Protein AF-A0A1B6IJ34-F1 (afdb_monomer)

Nearest PDB structures (foldseek):
  7y0e-assembly1_A  TM=7.302E-01  e=5.515E-02  Homo sapiens
  8hd8-assembly1_A  TM=6.466E-01  e=8.086E-02  Homo sapiens
  8vgt-assembly1_B  TM=7.466E-01  e=2.106E-01  Homo sapiens
  8yqq-assembly1_B  TM=6.486E-01  e=6.228E-01  Homo sapiens
  7y0f-assembly1_A  TM=5.173E-01  e=2.106E-01  Homo sapiens

Solvent-accessible surface area (backbone atoms only — not comparable to full-atom values): 11259 Å² total; per-residue (Å²): 136,79,56,68,52,75,46,56,55,51,43,73,48,69,34,57,92,98,56,81,88,87,73,89,52,46,79,45,76,46,62,44,96,98,21,52,61,42,78,43,69,65,72,93,69,93,68,82,63,74,89,70,79,64,74,76,59,50,57,50,52,34,53,94,84,62,77,58,93,48,81,85,57,76,72,58,52,49,22,36,36,27,35,47,38,86,87,78,74,42,78,38,76,40,59,47,94,76,66,44,47,33,42,32,15,11,49,20,44,47,72,74,43,44,34,88,58,28,40,67,50,70,40,67,50,87,83,45,44,93,68,70,55,72,86,62,88,76,60,79,71,62,54,51,43,91,39,81,48,69,38,70,84,74,32,48,72,51,68,89,84,56,60,90,94,58,78,61,78,75,59,44,82,37,51,29,31,29,36,34,37,30,133

Organism: NCBI:txid320908

pLDDT: mean 83.31, std 14.62, range [39.28, 96.5]

Radius of gyration: 19.87 Å; Cα contacts (8 Å, |Δi|>4): 326; chains: 1; bounding box: 32×58×44 Å

Foldseek 3Di:
DADEAEAEFQAEAEDEPPDDDDDPHHYHYDYDVVRHHHYYHDDDDDDCPPPPPPLVLQKDFDDQPDPDPDPVRLPALKHFIWGQDPVVRDTHFDFDPPCDLLLLLLSQLLSVHASPPKDKDWDARPPFDQCNCVPPPADDADFDHPNPDNHSVVGHGDPPPDDPPDGDDDGNGGTTMMMGHDD

Mean predicted aligned error: 13.66 Å

Secondary structure (DSSP, 8-state):
---EEEEPTTPEEEE-TT-----SSEEEE--BTTB--EEEE---------S------SEEEE-TT-----GGGTT-SEEEEEEEETTTTEEEE-B-TT--HHHHHHHHHHTTSEEEEEEEEEE--TT--TTTTTT----PPPEE--S--SSGGGSEE--TTPPTTPPP---TTS-EEEEEEE-

Sequence (183 aa):
PGVTLTIAPGVVMEFAPRVGLLVLGRLVSRGRRGQEVIMRPITQSNKQVPNMALTKNSVRLCTMRNCSDDPQFLDKQEGFLEYLNSTTLQWVPLCDSRFSEHNARVVCRQMGRESLNSWVSHGPRVEFHPNSLTRIWSWPEPVQCTGEEARLEDCEIRLNGQLYGKRHRCSWNSQFVFVRCGQ

Structure (mmCIF, N/CA/C/O backbone):
data_AF-A0A1B6IJ34-F1
#
_entry.id   AF-A0A1B6IJ34-F1
#
loop_
_atom_site.group_PDB
_atom_site.id
_atom_site.type_symbol
_atom_site.label_atom_id
_atom_site.label_alt_id
_atom_site.label_comp_id
_atom_site.label_asym_id
_atom_site.label_entity_id
_atom_site.label_seq_id
_atom_site.pdbx_PDB_ins_code
_atom_site.Cartn_x
_atom_site.Cartn_y
_atom_site.Cartn_z
_atom_site.occupancy
_atom_site.B_iso_or_equiv
_atom_site.auth_seq_id
_atom_site.auth_comp_id
_atom_site.auth_asym_id
_atom_site.auth_atom_id
_atom_site.pdbx_PDB_model_num
ATOM 1 N N . PRO A 1 1 ? 13.530 -33.056 -0.041 1.00 50.62 1 PRO A N 1
ATOM 2 C CA . PRO A 1 1 ? 12.207 -33.720 0.070 1.00 50.62 1 PRO A CA 1
ATOM 3 C C . PRO A 1 1 ? 12.289 -34.954 0.989 1.00 50.62 1 PRO A C 1
ATOM 5 O O . PRO A 1 1 ? 12.907 -35.942 0.621 1.00 50.62 1 PRO A O 1
ATOM 8 N N . GLY A 1 2 ? 11.758 -34.864 2.214 1.0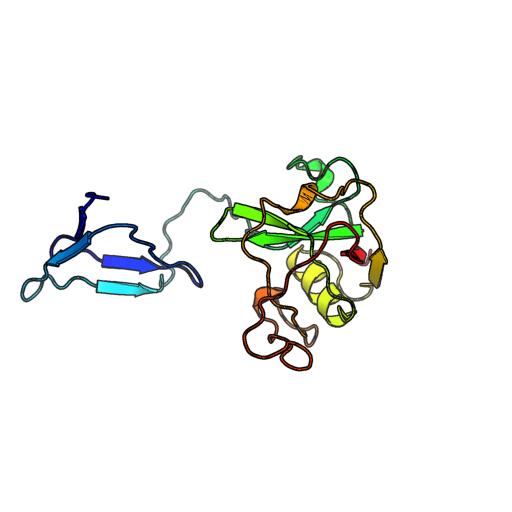0 78.06 2 GLY A N 1
ATOM 9 C CA . GLY A 1 2 ? 11.856 -35.952 3.208 1.00 78.06 2 GLY A CA 1
ATOM 10 C C . GLY A 1 2 ? 11.555 -35.553 4.657 1.00 78.06 2 GLY A C 1
ATOM 11 O O . GLY A 1 2 ? 11.451 -36.411 5.526 1.00 78.06 2 GLY A O 1
ATOM 12 N N . VAL A 1 3 ? 11.384 -34.258 4.935 1.00 84.88 3 VAL A N 1
ATOM 13 C CA . VAL A 1 3 ? 11.034 -33.776 6.275 1.00 84.88 3 VAL A CA 1
ATOM 14 C C . VAL A 1 3 ? 9.552 -34.012 6.569 1.00 84.88 3 VAL A C 1
ATOM 16 O O . VAL A 1 3 ? 8.684 -33.750 5.729 1.00 84.88 3 VAL A O 1
ATOM 19 N N . THR A 1 4 ? 9.276 -34.535 7.764 1.00 92.19 4 THR A N 1
ATOM 20 C CA . THR A 1 4 ? 7.918 -34.778 8.259 1.00 92.19 4 THR A CA 1
ATOM 21 C C . THR A 1 4 ? 7.659 -33.913 9.484 1.00 92.19 4 THR A C 1
ATOM 23 O O . THR A 1 4 ? 8.329 -34.073 10.502 1.00 92.19 4 THR A O 1
ATOM 26 N N . LEU A 1 5 ? 6.673 -33.022 9.406 1.00 90.69 5 LEU A N 1
ATOM 27 C CA . LEU A 1 5 ? 6.164 -32.288 10.560 1.00 90.69 5 LEU A CA 1
ATOM 28 C C . LEU A 1 5 ? 5.106 -33.144 11.256 1.00 90.69 5 LEU A C 1
ATOM 30 O O . LEU A 1 5 ? 4.064 -33.431 10.668 1.00 90.69 5 LEU A O 1
ATOM 34 N N . THR A 1 6 ? 5.364 -33.546 12.500 1.00 92.94 6 THR A N 1
ATOM 35 C CA . THR A 1 6 ? 4.415 -34.347 13.286 1.00 92.94 6 THR A CA 1
ATOM 36 C C . THR A 1 6 ? 3.774 -33.500 14.380 1.00 92.94 6 THR A C 1
ATOM 38 O O . THR A 1 6 ? 4.475 -32.959 15.229 1.00 92.94 6 THR A O 1
ATOM 41 N N . ILE A 1 7 ? 2.445 -33.416 14.375 1.00 93.88 7 ILE A N 1
ATOM 42 C CA . ILE A 1 7 ? 1.636 -32.758 15.402 1.00 93.88 7 ILE A CA 1
ATOM 43 C C . ILE A 1 7 ? 1.089 -33.838 16.339 1.00 93.88 7 ILE A C 1
ATOM 45 O O . ILE A 1 7 ? 0.363 -34.745 15.913 1.00 93.88 7 ILE A O 1
ATOM 49 N N . ALA A 1 8 ? 1.477 -33.752 17.609 1.00 93.94 8 ALA A N 1
ATOM 50 C CA . ALA A 1 8 ? 1.090 -34.705 18.642 1.00 93.94 8 ALA A CA 1
ATOM 51 C C . ALA A 1 8 ? -0.390 -34.546 19.063 1.00 93.94 8 ALA A C 1
ATOM 53 O O . ALA A 1 8 ? -0.965 -33.470 18.876 1.00 93.94 8 ALA A O 1
ATOM 54 N N . PRO A 1 9 ? -1.007 -35.589 19.655 1.00 96.44 9 PRO A N 1
ATOM 55 C CA . PRO A 1 9 ? -2.347 -35.486 20.233 1.00 96.44 9 PRO A CA 1
ATOM 56 C C . PRO A 1 9 ? -2.431 -34.377 21.287 1.00 96.44 9 PRO A C 1
ATOM 58 O O . PRO A 1 9 ? -1.495 -34.189 22.062 1.00 96.44 9 PRO A O 1
ATOM 61 N N . GLY A 1 10 ? -3.554 -33.659 21.325 1.00 91.88 10 GLY A N 1
ATOM 62 C CA . GLY A 1 10 ? -3.813 -32.585 22.292 1.00 91.88 10 GLY A CA 1
ATOM 63 C C . GLY A 1 10 ? -3.096 -31.262 22.004 1.00 91.88 10 GLY A C 1
ATOM 64 O O . GLY A 1 10 ? -3.211 -30.325 22.792 1.00 91.88 10 GLY A O 1
ATOM 65 N N . VAL A 1 11 ? -2.357 -31.153 20.895 1.00 94.12 11 VAL A N 1
ATOM 66 C CA . VAL A 1 11 ? -1.724 -29.890 20.495 1.00 94.12 11 VAL A CA 1
ATOM 67 C C . VAL A 1 11 ? -2.784 -28.899 20.013 1.00 94.12 11 VAL A C 1
ATOM 69 O O . VAL A 1 11 ? -3.578 -29.202 19.121 1.00 94.12 11 VAL A O 1
ATOM 72 N N . VAL A 1 12 ? -2.735 -27.686 20.565 1.00 91.81 12 VAL A N 1
ATOM 73 C CA . VAL A 1 12 ? -3.505 -26.532 20.098 1.00 91.81 12 VAL A CA 1
ATOM 74 C C . VAL A 1 12 ? -2.573 -25.601 19.329 1.00 91.81 12 VAL A C 1
ATOM 76 O O . VAL A 1 12 ? -1.596 -25.102 19.884 1.00 91.81 12 VAL A O 1
ATOM 79 N N . MET A 1 13 ? -2.865 -25.372 18.052 1.00 91.12 13 MET A N 1
ATOM 80 C CA . MET A 1 13 ? -2.160 -24.405 17.214 1.00 91.12 13 MET A CA 1
ATOM 81 C C . MET A 1 13 ? -3.014 -23.153 17.053 1.00 91.12 13 MET A C 1
ATOM 83 O O . MET A 1 13 ? -4.152 -23.221 16.582 1.00 91.12 13 MET A O 1
ATOM 87 N N . GLU A 1 14 ? -2.454 -22.011 17.433 1.00 90.44 14 GLU A N 1
ATOM 88 C CA . GLU A 1 14 ? -3.127 -20.722 17.340 1.00 90.44 14 GLU A CA 1
ATOM 89 C C . GLU A 1 14 ? -2.532 -19.888 16.210 1.00 90.44 14 GLU A C 1
ATOM 91 O O . GLU A 1 14 ? -1.321 -19.675 16.150 1.00 90.44 14 GLU A O 1
ATOM 96 N N . PHE A 1 15 ? -3.393 -19.420 15.310 1.00 88.81 15 PHE A N 1
ATOM 97 C CA . PHE A 1 15 ? -2.994 -18.626 14.154 1.00 88.81 15 PHE A CA 1
ATOM 98 C C . PHE A 1 15 ? -3.424 -17.172 14.337 1.00 88.81 15 PHE A C 1
ATOM 100 O O . PHE A 1 15 ? -4.575 -16.875 14.664 1.00 88.81 15 PHE A O 1
ATOM 107 N N . ALA A 1 16 ? -2.490 -16.251 14.114 1.00 82.12 16 ALA A N 1
ATOM 108 C CA . ALA A 1 16 ? -2.815 -14.838 13.977 1.00 82.12 16 ALA A CA 1
ATOM 109 C C . ALA A 1 16 ? -3.517 -14.579 12.626 1.00 82.12 16 ALA A C 1
ATOM 111 O O . ALA A 1 16 ? -3.353 -15.370 11.688 1.00 82.12 16 ALA A O 1
ATOM 112 N N . PRO A 1 17 ? -4.266 -13.469 12.479 1.00 81.62 17 PRO A N 1
ATOM 113 C CA . PRO A 1 17 ? -4.882 -13.110 11.205 1.00 81.62 17 PRO A CA 1
ATOM 114 C C . PRO A 1 17 ? -3.859 -13.098 10.063 1.00 81.62 17 PRO A C 1
ATOM 116 O O . PRO A 1 17 ? -2.787 -12.507 10.191 1.00 81.62 17 PRO A O 1
ATOM 119 N N . ARG A 1 18 ? -4.205 -13.736 8.937 1.00 65.94 18 ARG A N 1
ATOM 120 C CA . ARG A 1 18 ? -3.370 -13.845 7.720 1.00 65.94 18 ARG A CA 1
ATOM 121 C C . ARG A 1 18 ? -2.043 -14.607 7.896 1.00 65.94 18 ARG A C 1
ATOM 123 O O . ARG A 1 18 ? -1.186 -14.529 7.021 1.00 65.94 18 ARG A O 1
ATOM 130 N N . VAL A 1 19 ? -1.876 -15.373 8.977 1.00 83.50 19 VAL A N 1
ATOM 131 C CA . VAL A 1 19 ? -0.751 -16.306 9.152 1.00 83.50 19 VAL A CA 1
ATOM 132 C C . VAL A 1 19 ? -1.219 -17.729 8.854 1.00 83.50 19 VAL A C 1
ATOM 134 O O . VAL A 1 19 ? -2.210 -18.190 9.412 1.00 83.50 19 VAL A O 1
ATOM 137 N N . GLY A 1 20 ? -0.492 -18.432 7.985 1.00 84.81 20 GLY A N 1
ATOM 138 C CA . GLY A 1 20 ? -0.727 -19.839 7.659 1.00 84.81 20 GLY A CA 1
ATOM 139 C C . GLY A 1 20 ? 0.526 -20.689 7.865 1.00 84.81 20 GLY A C 1
ATOM 140 O O . GLY A 1 20 ? 1.633 -20.168 7.989 1.00 84.81 20 GLY A O 1
ATOM 141 N N . LEU A 1 21 ? 0.355 -22.011 7.888 1.00 89.50 21 LEU A N 1
ATOM 142 C CA . LEU A 1 21 ? 1.453 -22.972 7.982 1.00 89.50 21 LEU A CA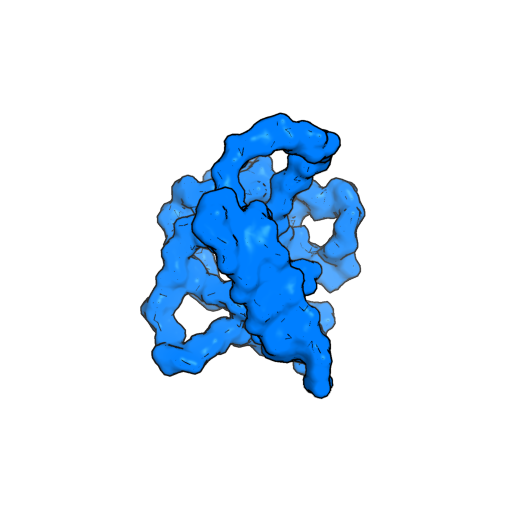 1
ATOM 143 C C . LEU A 1 21 ? 1.744 -23.567 6.598 1.00 89.50 21 LEU A C 1
ATOM 145 O O . LEU A 1 21 ? 0.921 -24.303 6.056 1.00 89.50 21 LEU A O 1
ATOM 149 N N . LEU A 1 22 ? 2.925 -23.288 6.042 1.00 88.56 22 LEU A N 1
ATOM 150 C CA . LEU A 1 22 ? 3.408 -23.936 4.821 1.00 88.56 22 LEU A CA 1
ATOM 151 C C . LEU A 1 22 ? 4.315 -25.117 5.181 1.00 88.56 22 LEU A C 1
ATOM 153 O O . LEU A 1 22 ? 5.381 -24.927 5.765 1.00 88.56 22 LEU A O 1
ATOM 157 N N . VAL A 1 23 ? 3.925 -26.330 4.788 1.00 91.25 23 VAL A N 1
ATOM 158 C CA . VAL A 1 23 ? 4.750 -27.535 4.961 1.00 91.25 23 VAL A CA 1
ATOM 159 C C . VAL A 1 23 ? 5.273 -27.999 3.609 1.00 91.25 23 VAL A C 1
ATOM 161 O O . VAL A 1 23 ? 4.530 -28.531 2.790 1.00 91.25 23 VAL A O 1
ATOM 164 N N . LEU A 1 24 ? 6.576 -27.834 3.385 1.00 83.94 24 LEU A N 1
ATOM 165 C CA . LEU A 1 24 ? 7.278 -28.327 2.195 1.00 83.94 24 LEU A CA 1
ATOM 166 C C . LEU A 1 24 ? 7.750 -29.777 2.416 1.00 83.94 24 LEU A C 1
ATOM 168 O O . LEU A 1 24 ? 8.944 -30.080 2.413 1.00 83.94 24 LEU A O 1
ATOM 172 N N . GLY A 1 25 ? 6.796 -30.670 2.685 1.00 91.00 25 GLY A N 1
ATOM 173 C CA . GLY A 1 25 ? 7.049 -32.055 3.077 1.00 91.00 25 GLY A CA 1
ATOM 174 C C . GLY A 1 25 ? 5.777 -32.781 3.505 1.00 91.00 25 GLY A C 1
ATOM 175 O O . GLY A 1 25 ? 4.688 -32.480 3.023 1.00 91.00 25 GLY A O 1
ATOM 176 N N . ARG A 1 26 ? 5.905 -33.743 4.422 1.00 91.06 26 ARG A N 1
ATOM 177 C CA . ARG A 1 26 ? 4.760 -34.498 4.951 1.00 91.06 26 ARG A CA 1
ATOM 178 C C . ARG A 1 26 ? 4.293 -33.884 6.269 1.00 91.06 26 ARG A C 1
ATOM 180 O O . ARG A 1 26 ? 5.097 -33.712 7.177 1.00 91.06 26 ARG A O 1
ATOM 187 N N . LEU A 1 27 ? 3.004 -33.593 6.405 1.00 92.50 27 LEU A N 1
ATOM 188 C CA . LEU A 1 27 ? 2.391 -33.247 7.690 1.00 92.50 27 LEU A CA 1
ATOM 189 C C . LEU A 1 27 ? 1.654 -34.475 8.237 1.00 92.50 27 LEU A C 1
ATOM 191 O O . LEU A 1 27 ? 0.891 -35.113 7.514 1.00 92.50 27 LEU A O 1
ATOM 195 N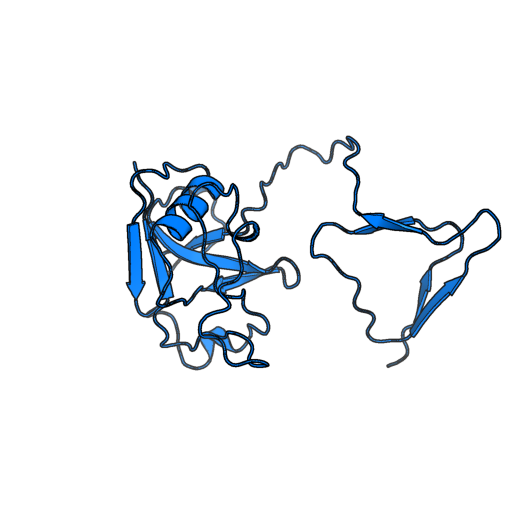 N . VAL A 1 28 ? 1.892 -34.819 9.503 1.00 93.44 28 VAL A N 1
ATOM 196 C CA . VAL A 1 28 ? 1.217 -35.912 10.216 1.00 93.44 28 VAL A CA 1
ATOM 197 C C . VAL A 1 28 ? 0.615 -35.356 11.500 1.00 93.44 28 VAL A C 1
ATOM 199 O O . VAL A 1 28 ? 1.346 -35.060 12.436 1.00 93.44 28 VAL A O 1
ATOM 202 N N . SER A 1 29 ? -0.707 -35.243 11.581 1.00 92.81 29 SER A N 1
ATOM 203 C CA . SER A 1 29 ? -1.414 -34.955 12.833 1.00 92.81 29 SER A CA 1
ATOM 204 C C . SER A 1 29 ? -2.067 -36.230 13.360 1.00 92.81 29 SER A C 1
ATOM 206 O O . SER A 1 29 ? -2.707 -36.972 12.613 1.00 92.81 29 SER A O 1
ATOM 208 N N . ARG A 1 30 ? -1.881 -36.528 14.649 1.00 89.62 30 ARG A N 1
ATOM 209 C CA . ARG A 1 30 ? -2.526 -37.678 15.305 1.00 89.62 30 ARG A CA 1
ATOM 210 C C . ARG A 1 30 ? -3.347 -37.177 16.482 1.00 89.62 30 ARG A C 1
ATOM 212 O O . ARG A 1 30 ? -2.765 -36.732 17.457 1.00 89.62 30 ARG A O 1
ATOM 219 N N . GLY A 1 31 ? -4.671 -37.262 16.401 1.00 90.00 31 GLY A N 1
ATOM 220 C CA . GLY A 1 31 ? -5.571 -37.007 17.532 1.00 90.00 31 GLY A CA 1
ATOM 221 C C . GLY A 1 31 ? -5.952 -38.298 18.261 1.00 90.00 31 GLY A C 1
ATOM 222 O O . GLY A 1 31 ? -5.910 -39.382 17.676 1.00 90.00 31 GLY A O 1
ATOM 223 N N . ARG A 1 32 ? -6.339 -38.188 19.535 1.00 92.00 32 ARG A N 1
ATOM 224 C CA . ARG A 1 32 ? -7.016 -39.254 20.304 1.00 92.00 32 ARG A CA 1
ATOM 225 C C . ARG A 1 32 ? -8.326 -38.692 20.865 1.00 92.00 32 ARG A C 1
ATOM 227 O O . ARG A 1 32 ? -8.457 -37.477 20.952 1.00 92.00 32 ARG A O 1
ATOM 234 N N . ARG A 1 33 ? -9.283 -39.544 21.260 1.00 91.19 33 ARG A N 1
ATOM 235 C CA . ARG A 1 33 ? -10.504 -39.085 21.958 1.00 91.19 33 ARG A CA 1
ATOM 236 C C . ARG A 1 33 ? -10.113 -38.300 23.218 1.00 91.19 33 ARG A C 1
ATOM 238 O O . ARG A 1 33 ? -9.403 -38.851 24.058 1.00 91.19 33 ARG A O 1
ATOM 245 N N . GLY A 1 34 ? -10.546 -37.042 23.321 1.00 91.06 34 GLY A N 1
ATOM 246 C CA . GLY A 1 34 ? -10.196 -36.123 24.415 1.00 91.06 34 GLY A CA 1
ATOM 247 C C . GLY A 1 34 ? -8.804 -35.483 24.306 1.00 91.06 34 GLY A C 1
ATOM 248 O O . GLY A 1 34 ? -8.393 -34.745 25.197 1.00 91.06 34 GLY A O 1
ATOM 249 N N . GLN A 1 35 ? -8.059 -35.781 23.239 1.00 93.00 35 GLN A N 1
ATOM 250 C CA . GLN A 1 35 ? -6.782 -35.156 22.880 1.00 93.00 35 GLN A CA 1
ATOM 251 C C . GLN A 1 35 ? -6.778 -34.861 21.378 1.00 93.00 35 GLN A C 1
ATOM 253 O O . GLN A 1 35 ? -5.894 -35.288 20.620 1.00 93.00 35 GLN A O 1
ATOM 258 N N . GLU A 1 36 ? -7.823 -34.181 20.926 1.00 94.06 36 GLU A N 1
ATOM 259 C CA . GLU A 1 36 ? -7.942 -33.707 19.561 1.00 94.06 36 GLU A CA 1
ATOM 260 C C . GLU A 1 36 ? -6.856 -32.664 19.272 1.00 94.06 36 GLU A C 1
ATOM 262 O O . GLU A 1 36 ? -6.416 -31.915 20.144 1.00 94.06 36 GLU A O 1
ATOM 267 N N . VAL A 1 37 ? -6.402 -32.627 18.023 1.00 94.50 37 VAL A N 1
ATOM 268 C CA . VAL A 1 37 ? -5.541 -31.544 17.550 1.00 94.50 37 VAL A CA 1
ATOM 269 C C . VAL A 1 37 ? -6.449 -30.385 17.171 1.00 94.50 37 VAL A C 1
ATOM 271 O O . VAL A 1 37 ? -7.309 -30.542 16.303 1.00 94.50 37 VAL A O 1
ATOM 274 N N . ILE A 1 38 ? -6.263 -29.234 17.810 1.00 92.44 38 ILE A N 1
ATOM 275 C CA . ILE A 1 38 ? -7.132 -28.069 17.627 1.00 92.44 38 ILE A CA 1
ATOM 276 C C . ILE A 1 38 ? -6.351 -26.986 16.894 1.00 92.44 38 ILE A C 1
ATOM 278 O O . ILE A 1 38 ? -5.242 -26.635 17.284 1.00 92.44 38 ILE A O 1
ATOM 282 N N . MET A 1 39 ? -6.939 -26.432 15.839 1.00 92.44 39 MET A N 1
ATOM 283 C CA . MET A 1 39 ? -6.420 -25.252 15.152 1.00 92.44 39 MET A CA 1
ATOM 284 C C . MET A 1 39 ? -7.440 -24.135 15.304 1.00 92.44 39 MET A C 1
ATOM 286 O O . MET A 1 39 ? -8.602 -24.324 14.948 1.00 92.44 39 MET A O 1
ATOM 290 N N . ARG A 1 40 ? -7.035 -22.992 15.857 1.00 90.00 40 ARG A N 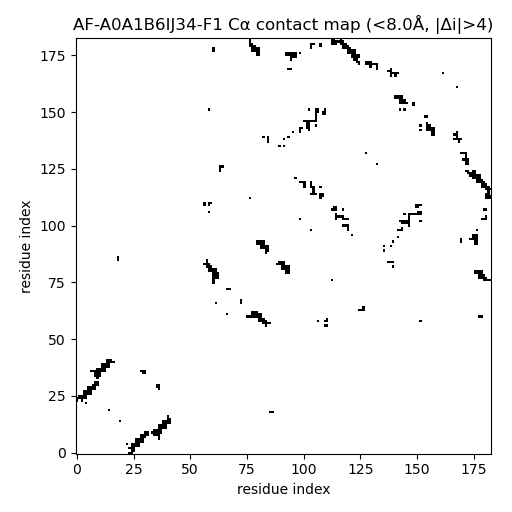1
ATOM 291 C CA . ARG A 1 40 ? -7.960 -21.881 16.126 1.00 90.00 40 ARG A CA 1
ATOM 292 C C . ARG A 1 40 ? -7.295 -20.518 15.930 1.00 90.00 40 ARG A C 1
ATOM 294 O O . ARG A 1 40 ? -6.070 -20.431 15.988 1.00 90.00 40 ARG A O 1
ATOM 301 N N . PRO A 1 41 ? -8.065 -19.446 15.694 1.00 87.69 41 PRO A N 1
ATOM 302 C CA . PRO A 1 41 ? -7.524 -18.095 15.760 1.00 87.69 41 PRO A CA 1
ATOM 303 C C . PRO A 1 41 ? -7.081 -17.764 17.188 1.00 87.69 41 PRO A C 1
ATOM 305 O O . PRO A 1 41 ? -7.654 -18.271 18.156 1.00 87.69 41 PRO A O 1
ATOM 308 N N . ILE A 1 42 ? -6.078 -16.898 17.327 1.00 83.12 42 ILE A N 1
ATOM 309 C CA . ILE A 1 42 ? -5.683 -16.394 18.644 1.00 83.12 42 ILE A CA 1
ATOM 310 C C . ILE A 1 42 ? -6.832 -15.542 19.217 1.00 83.12 42 ILE A C 1
ATOM 312 O O . ILE A 1 42 ? -7.240 -14.536 18.637 1.00 83.12 42 ILE A O 1
ATOM 316 N N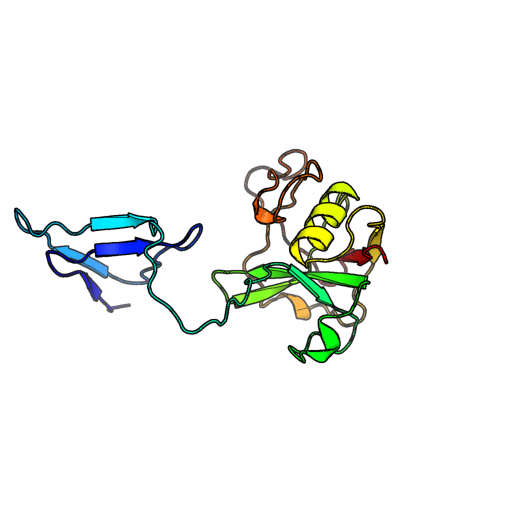 . THR A 1 43 ? -7.387 -15.962 20.351 1.00 73.56 43 THR A N 1
ATOM 317 C CA . THR A 1 43 ? -8.374 -15.192 21.118 1.00 73.56 43 THR A CA 1
ATOM 318 C C . THR A 1 43 ? -7.604 -14.521 22.244 1.00 73.56 43 THR A C 1
ATOM 320 O O . THR A 1 43 ? -7.214 -15.206 23.185 1.00 73.56 43 THR A O 1
ATOM 323 N N . GLN A 1 44 ? -7.269 -13.237 22.096 1.00 66.81 44 GLN A N 1
ATOM 324 C CA . GLN A 1 44 ? -6.413 -12.480 23.021 1.00 66.81 44 GLN A CA 1
ATOM 325 C C . GLN A 1 44 ? -6.618 -12.877 24.493 1.00 66.81 44 GLN A C 1
ATOM 327 O O . GLN A 1 44 ? -7.637 -12.572 25.106 1.00 66.81 44 GLN A O 1
ATOM 332 N N . SER A 1 45 ? -5.612 -13.538 25.064 1.00 47.94 45 SER A N 1
ATOM 333 C CA . SER A 1 45 ? -5.445 -13.677 26.504 1.00 47.94 45 SER A CA 1
ATOM 334 C C . SER A 1 45 ? -4.118 -13.033 26.863 1.00 47.94 45 SER A C 1
ATOM 336 O O . SER A 1 45 ? -3.081 -13.339 26.278 1.00 47.94 45 SER A O 1
ATOM 338 N N . ASN A 1 46 ? -4.230 -12.110 27.806 1.00 51.94 46 ASN A N 1
ATOM 339 C CA . ASN A 1 46 ? -3.255 -11.273 28.485 1.00 51.94 46 ASN A CA 1
ATOM 340 C C . ASN A 1 46 ? -1.975 -12.005 28.962 1.00 51.94 46 ASN A C 1
ATOM 342 O O . ASN A 1 46 ? -1.648 -12.012 30.146 1.00 51.94 46 ASN A O 1
ATOM 346 N N . LYS A 1 47 ? -1.200 -12.615 28.061 1.00 52.31 47 LYS A N 1
ATOM 347 C CA . LYS A 1 47 ? 0.218 -12.852 28.320 1.00 52.31 47 LYS A CA 1
ATOM 348 C C . LYS A 1 47 ? 0.905 -11.528 28.059 1.00 52.31 47 LYS A C 1
ATOM 350 O O . LYS A 1 47 ? 0.988 -11.099 26.912 1.00 52.31 47 LYS A O 1
ATOM 355 N N . GLN A 1 48 ? 1.362 -10.896 29.136 1.00 49.41 48 GLN A N 1
ATOM 356 C CA . GLN A 1 48 ? 2.384 -9.860 29.099 1.00 49.41 48 GLN A CA 1
ATOM 357 C C . GLN A 1 48 ? 3.621 -10.445 28.407 1.00 49.41 48 GLN A C 1
ATOM 359 O O . GLN A 1 48 ? 4.567 -10.917 29.030 1.00 49.41 48 GLN A O 1
ATOM 364 N N . VAL A 1 49 ? 3.588 -10.447 27.079 1.00 47.97 49 VAL A N 1
ATOM 365 C CA . VAL A 1 49 ? 4.780 -10.200 26.288 1.00 47.97 49 VAL A CA 1
ATOM 366 C C . VAL A 1 49 ? 5.285 -8.857 26.822 1.00 47.97 49 VAL A C 1
ATOM 368 O O . VAL A 1 49 ? 4.456 -7.951 26.963 1.00 47.97 49 VAL A O 1
ATOM 371 N N . PRO A 1 50 ? 6.565 -8.722 27.219 1.00 39.28 50 PRO A N 1
ATOM 372 C CA . PRO A 1 50 ? 7.089 -7.430 27.652 1.00 39.28 50 PRO A CA 1
ATOM 373 C C . PRO A 1 50 ? 6.633 -6.388 26.639 1.00 39.28 50 PRO A C 1
ATOM 375 O O . PRO A 1 50 ? 6.653 -6.693 25.447 1.00 39.28 50 PRO A O 1
ATOM 378 N N . ASN A 1 51 ? 6.160 -5.234 27.117 1.00 40.41 51 ASN A N 1
ATOM 379 C CA . ASN A 1 51 ? 5.668 -4.105 26.326 1.00 40.41 51 ASN A CA 1
ATOM 380 C C . ASN A 1 51 ? 6.720 -3.618 25.305 1.00 40.41 51 ASN A C 1
ATOM 382 O O . ASN A 1 51 ? 7.262 -2.528 25.408 1.00 40.41 51 ASN A O 1
ATOM 386 N N . MET A 1 52 ? 6.988 -4.405 24.274 1.00 39.44 52 MET A N 1
ATOM 387 C CA . MET A 1 52 ? 7.033 -3.940 22.913 1.00 39.44 52 MET A CA 1
ATOM 388 C C . MET A 1 52 ? 5.610 -4.130 22.406 1.00 39.44 52 MET A C 1
ATOM 390 O O . MET A 1 52 ? 5.301 -5.055 21.656 1.00 39.44 52 MET A O 1
ATOM 394 N N . ALA A 1 53 ? 4.738 -3.194 22.774 1.00 41.81 53 ALA A N 1
ATOM 395 C CA . ALA A 1 53 ? 3.749 -2.737 21.817 1.00 41.81 53 ALA A CA 1
ATOM 396 C C . ALA A 1 53 ? 4.524 -2.110 20.645 1.00 41.81 53 ALA A C 1
ATOM 398 O O . ALA A 1 53 ? 4.539 -0.902 20.455 1.00 41.81 53 ALA A O 1
ATOM 399 N N . LEU A 1 54 ? 5.219 -2.943 19.866 1.00 44.53 54 LEU A N 1
ATOM 400 C CA . LEU A 1 54 ? 5.453 -2.626 18.482 1.00 44.53 54 LEU A CA 1
ATOM 401 C C . LEU A 1 54 ? 4.060 -2.787 17.888 1.00 44.53 54 LEU A C 1
ATOM 403 O O . LEU A 1 54 ? 3.636 -3.895 17.551 1.00 44.53 54 LEU A O 1
ATOM 407 N N . THR A 1 55 ? 3.302 -1.694 17.842 1.00 48.00 55 THR A N 1
ATOM 408 C CA . THR A 1 55 ? 2.322 -1.516 16.782 1.00 48.00 55 THR A CA 1
ATOM 409 C C . THR A 1 55 ? 3.077 -1.898 15.516 1.00 48.00 55 THR A C 1
ATOM 411 O O . THR A 1 55 ? 3.967 -1.182 15.065 1.00 48.00 55 THR A O 1
ATOM 414 N N . LYS A 1 56 ? 2.890 -3.135 15.036 1.00 56.28 56 LYS A N 1
ATOM 415 C CA . LYS A 1 56 ? 3.545 -3.599 13.816 1.00 56.28 56 LYS A CA 1
ATOM 416 C C . LYS A 1 56 ? 2.888 -2.797 12.708 1.00 56.28 56 LYS A C 1
ATOM 418 O O . LYS A 1 56 ? 1.900 -3.233 12.118 1.00 56.28 56 LYS A O 1
ATOM 423 N N . ASN A 1 57 ? 3.389 -1.588 12.496 1.00 70.69 57 ASN A N 1
ATOM 424 C CA . ASN A 1 57 ? 2.961 -0.720 11.430 1.00 70.69 57 ASN A CA 1
ATOM 425 C C . ASN A 1 57 ? 3.288 -1.486 10.156 1.00 70.69 57 ASN A C 1
ATOM 427 O O . ASN A 1 57 ? 4.446 -1.660 9.789 1.00 70.69 57 ASN A O 1
ATOM 431 N N . SER A 1 58 ? 2.249 -2.029 9.521 1.00 87.38 58 SER A N 1
ATOM 432 C CA . SER A 1 58 ? 2.377 -2.722 8.243 1.00 87.38 58 SER A CA 1
ATOM 433 C C . SER A 1 58 ? 2.669 -1.751 7.099 1.00 87.38 58 SER A C 1
ATOM 435 O O . SER A 1 58 ? 2.801 -2.187 5.964 1.00 87.38 58 SER A O 1
ATOM 437 N N . VAL A 1 59 ? 2.807 -0.456 7.393 1.00 90.94 59 VAL A N 1
ATOM 438 C CA . VAL A 1 59 ? 3.136 0.612 6.453 1.00 90.94 59 VAL A CA 1
ATOM 439 C C . VAL A 1 59 ? 4.259 1.485 7.010 1.00 90.94 59 VAL A C 1
ATOM 441 O O . VAL A 1 59 ? 4.341 1.701 8.222 1.00 90.94 59 VAL A O 1
ATOM 444 N N . ARG A 1 60 ? 5.107 2.005 6.121 1.00 89.38 60 ARG A N 1
ATOM 445 C CA . ARG A 1 60 ? 6.088 3.057 6.421 1.00 89.38 60 ARG A CA 1
ATOM 446 C C . ARG A 1 60 ? 6.258 4.001 5.236 1.00 89.38 60 ARG A C 1
ATOM 448 O O . ARG A 1 60 ? 6.002 3.616 4.095 1.00 89.38 60 ARG A O 1
ATOM 455 N N . LEU A 1 61 ? 6.749 5.206 5.510 1.00 89.19 61 LEU A N 1
ATOM 456 C CA . LEU A 1 61 ? 7.154 6.176 4.494 1.00 89.19 61 LEU A CA 1
ATOM 457 C C . LEU A 1 61 ? 8.678 6.195 4.400 1.00 89.19 61 LEU A C 1
ATOM 459 O O . LEU A 1 61 ? 9.356 6.439 5.395 1.00 89.19 61 LEU A O 1
ATOM 463 N N . CYS A 1 62 ? 9.222 5.933 3.212 1.00 86.31 62 CYS A N 1
ATOM 464 C CA . CYS A 1 62 ? 10.657 5.971 2.968 1.00 86.31 62 CYS A CA 1
ATOM 465 C C . CYS A 1 62 ? 11.061 7.095 2.009 1.00 86.31 62 CYS A C 1
ATOM 467 O O . CYS A 1 62 ? 10.479 7.286 0.944 1.00 86.31 62 CYS A O 1
ATOM 469 N N . THR A 1 63 ? 12.144 7.791 2.351 1.00 80.69 63 THR A N 1
ATOM 470 C CA . THR A 1 63 ? 12.809 8.753 1.468 1.00 80.69 63 THR A CA 1
ATOM 471 C C . THR A 1 63 ? 14.136 8.192 0.946 1.00 80.69 63 THR A C 1
ATOM 473 O O . THR A 1 63 ? 15.027 7.927 1.753 1.00 80.69 63 THR A O 1
ATOM 476 N N . MET A 1 64 ? 14.248 8.066 -0.382 1.00 62.97 64 MET A N 1
ATOM 477 C CA . MET A 1 64 ? 15.395 7.828 -1.292 1.00 62.97 64 MET A CA 1
ATOM 478 C C . MET A 1 64 ? 16.685 7.093 -0.848 1.00 62.97 64 MET A C 1
ATOM 480 O O . MET A 1 64 ? 17.278 6.423 -1.686 1.00 62.97 64 MET A O 1
ATOM 484 N N . ARG A 1 65 ? 17.211 7.220 0.378 1.00 60.12 65 ARG A N 1
ATOM 485 C CA . ARG A 1 65 ? 18.522 6.637 0.753 1.00 60.12 65 ARG A CA 1
ATOM 486 C C . ARG A 1 65 ? 18.598 5.947 2.109 1.00 60.12 65 ARG A C 1
ATOM 488 O O . ARG A 1 65 ? 19.523 5.173 2.311 1.00 60.12 65 ARG A O 1
ATOM 495 N N . ASN A 1 66 ? 17.664 6.192 3.024 1.00 56.66 66 ASN A N 1
ATOM 496 C CA . ASN A 1 66 ? 17.708 5.589 4.355 1.00 56.66 66 ASN A CA 1
ATOM 497 C C . ASN A 1 66 ? 16.288 5.200 4.782 1.00 56.66 66 ASN A C 1
ATOM 499 O O . ASN A 1 66 ? 15.637 5.911 5.538 1.00 56.66 66 ASN A O 1
ATOM 503 N N . CYS A 1 67 ? 15.806 4.057 4.284 1.00 67.81 67 CYS A N 1
ATOM 504 C CA . CYS A 1 67 ? 14.685 3.340 4.910 1.00 67.81 67 CYS A CA 1
ATOM 505 C C . CYS A 1 67 ? 15.173 2.490 6.102 1.00 67.81 67 CYS A C 1
ATOM 507 O O . CYS A 1 67 ? 14.589 1.446 6.401 1.00 67.81 67 CYS A O 1
ATOM 509 N N . SER A 1 68 ? 16.314 2.861 6.687 1.00 57.25 68 SER A N 1
ATOM 510 C CA . SER A 1 68 ? 16.928 2.159 7.804 1.00 57.25 68 SER A CA 1
ATOM 511 C C . SER A 1 68 ? 16.036 2.330 9.025 1.00 57.25 68 SER A C 1
ATOM 513 O O . SER A 1 68 ? 15.501 3.419 9.231 1.00 57.25 68 SER A O 1
ATOM 515 N N . ASP A 1 69 ? 15.877 1.261 9.807 1.00 56.31 69 ASP A N 1
ATOM 516 C CA . ASP A 1 69 ? 15.062 1.184 11.031 1.00 56.31 69 ASP A CA 1
ATOM 517 C C . ASP A 1 69 ? 15.646 2.033 12.184 1.00 56.31 69 ASP A C 1
ATOM 519 O O . ASP A 1 69 ? 15.653 1.628 13.344 1.00 56.31 69 ASP A O 1
ATOM 523 N N . ASP A 1 70 ? 16.196 3.202 11.860 1.00 55.06 70 ASP A N 1
ATOM 524 C CA . ASP A 1 70 ? 16.659 4.181 12.822 1.00 55.06 70 ASP A CA 1
ATOM 525 C C . ASP A 1 70 ? 15.419 4.868 13.429 1.00 55.06 70 ASP A C 1
ATOM 527 O O . ASP A 1 70 ? 14.622 5.464 12.691 1.00 55.06 70 ASP A O 1
ATOM 531 N N . PRO A 1 71 ? 15.223 4.793 14.758 1.00 55.00 71 PRO A N 1
ATOM 532 C CA . PRO A 1 71 ? 14.092 5.407 15.448 1.00 55.00 71 PRO A CA 1
ATOM 533 C C . PRO A 1 71 ? 13.927 6.906 15.162 1.00 55.00 71 PRO A C 1
ATOM 535 O O . PRO A 1 71 ? 12.820 7.421 15.279 1.00 55.00 71 PRO A O 1
ATOM 538 N N . GLN A 1 72 ? 14.992 7.602 14.745 1.00 52.00 72 GLN A N 1
ATOM 539 C CA . GLN A 1 72 ? 14.942 9.026 14.388 1.00 52.00 72 GLN A CA 1
ATOM 540 C C . GLN A 1 72 ? 14.270 9.298 13.030 1.00 52.00 72 GLN A C 1
ATOM 542 O O . GLN A 1 72 ? 13.892 10.430 12.736 1.00 52.00 72 GLN A O 1
ATOM 547 N N . PHE A 1 73 ? 14.094 8.274 12.189 1.00 53.22 73 PHE A N 1
ATOM 548 C CA . PHE A 1 73 ? 13.463 8.389 10.869 1.00 53.22 73 PHE A CA 1
ATOM 549 C C . PHE A 1 73 ? 11.975 8.009 10.871 1.00 53.22 73 PHE A C 1
ATOM 551 O O . PHE A 1 73 ? 11.297 8.188 9.854 1.00 53.22 73 PHE A O 1
ATOM 558 N N . LEU A 1 74 ? 11.438 7.572 12.018 1.00 58.16 74 LEU A N 1
ATOM 559 C CA . LEU A 1 74 ? 10.005 7.346 12.221 1.00 58.16 74 LEU A CA 1
ATOM 560 C C . LEU A 1 74 ? 9.174 8.635 12.251 1.00 58.16 74 LEU A C 1
ATOM 562 O O . LEU A 1 74 ? 7.953 8.530 12.278 1.00 58.16 74 LEU A O 1
ATOM 566 N N . ASP A 1 75 ? 9.786 9.822 12.176 1.00 62.19 75 ASP A N 1
ATOM 567 C CA . ASP A 1 75 ? 9.103 11.125 12.205 1.00 62.19 75 ASP A CA 1
ATOM 568 C C . ASP A 1 75 ? 8.914 11.800 10.843 1.00 62.19 75 ASP A C 1
ATOM 570 O O . ASP A 1 75 ? 8.372 12.904 10.753 1.00 62.19 75 ASP A O 1
ATOM 574 N N . LYS A 1 76 ? 9.259 11.125 9.741 1.00 73.88 76 LYS A N 1
ATOM 575 C CA . LYS A 1 76 ? 8.948 11.673 8.418 1.00 73.88 76 LYS A CA 1
ATOM 576 C C . LYS A 1 76 ? 7.448 11.649 8.145 1.00 73.88 76 LYS A C 1
ATOM 578 O O . LYS A 1 76 ? 6.817 10.591 8.092 1.00 73.88 76 LYS A O 1
ATOM 583 N N . GLN A 1 77 ? 6.897 12.843 7.953 1.00 85.75 77 GLN A N 1
ATOM 584 C CA . GLN A 1 77 ? 5.513 13.060 7.538 1.00 85.75 77 GLN A CA 1
ATOM 585 C C . GLN A 1 77 ? 5.308 12.745 6.058 1.00 85.75 77 GLN A C 1
ATOM 587 O O . GLN A 1 77 ? 4.173 12.579 5.639 1.00 85.75 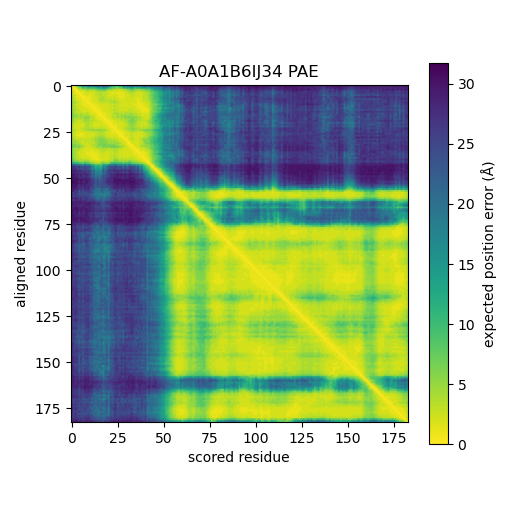77 GLN A O 1
ATOM 592 N N . GLU A 1 78 ? 6.377 12.622 5.271 1.00 90.06 78 GLU A N 1
ATOM 593 C CA . GLU A 1 78 ? 6.290 12.331 3.846 1.00 90.06 78 GLU A CA 1
ATOM 594 C C . GLU A 1 78 ? 7.322 11.308 3.371 1.00 90.06 78 GLU A C 1
ATOM 596 O O . GLU A 1 78 ? 8.418 11.182 3.926 1.00 90.06 78 GLU A O 1
ATOM 601 N N . GLY A 1 79 ? 6.966 10.575 2.322 1.00 91.88 79 GLY A N 1
ATOM 602 C CA . GLY A 1 79 ? 7.846 9.613 1.678 1.00 91.88 79 GLY A CA 1
ATOM 603 C C . GLY A 1 79 ? 7.096 8.653 0.770 1.00 91.88 79 GLY A C 1
ATOM 604 O O . GLY A 1 79 ? 5.868 8.636 0.693 1.00 91.88 79 GLY A O 1
ATOM 605 N N . PHE A 1 80 ? 7.856 7.806 0.090 1.00 93.50 80 PHE A N 1
ATOM 606 C CA . PHE A 1 80 ? 7.291 6.716 -0.678 1.00 93.50 80 PHE A CA 1
ATOM 607 C C . PHE A 1 80 ? 6.775 5.615 0.241 1.00 93.50 80 PHE A C 1
ATOM 609 O O . PHE A 1 80 ? 7.468 5.166 1.155 1.00 93.50 80 PHE A O 1
ATOM 616 N N . LEU A 1 81 ? 5.568 5.154 -0.045 1.00 94.00 81 LEU A N 1
ATOM 617 C CA . LEU A 1 81 ? 4.876 4.162 0.748 1.00 94.00 81 LEU A CA 1
ATOM 618 C C . LEU A 1 81 ? 5.472 2.767 0.528 1.00 94.00 81 LEU A C 1
ATOM 620 O O . LEU A 1 81 ? 5.605 2.285 -0.603 1.00 94.00 81 LEU A O 1
ATOM 624 N N . GLU A 1 82 ? 5.786 2.098 1.632 1.00 92.81 82 GLU A N 1
ATOM 625 C CA . GLU A 1 82 ? 6.182 0.695 1.662 1.00 92.81 82 GLU A CA 1
ATOM 626 C C . GLU A 1 82 ? 5.288 -0.084 2.617 1.00 92.81 82 GLU A C 1
ATOM 628 O O . GLU A 1 82 ? 4.953 0.387 3.703 1.00 92.81 82 GLU A O 1
ATOM 633 N N . TYR A 1 83 ? 4.928 -1.294 2.209 1.00 92.50 83 TYR A N 1
ATOM 634 C CA . TYR A 1 83 ? 4.108 -2.221 2.968 1.00 92.50 83 TYR A CA 1
ATOM 635 C C . TYR A 1 83 ? 4.956 -3.385 3.481 1.00 92.50 83 TYR A C 1
ATOM 637 O O . TYR A 1 83 ? 5.692 -4.011 2.717 1.00 92.50 83 TYR A O 1
ATOM 645 N N . LEU A 1 84 ? 4.845 -3.706 4.767 1.00 89.88 84 LEU A N 1
ATOM 646 C CA . LEU A 1 84 ? 5.515 -4.858 5.355 1.00 89.88 84 LEU A CA 1
ATOM 647 C C . LEU A 1 84 ? 4.718 -6.124 5.053 1.00 89.88 84 LEU A C 1
ATOM 649 O O . LEU A 1 84 ? 3.631 -6.347 5.592 1.00 89.88 84 LEU A O 1
ATOM 653 N N . ASN A 1 85 ? 5.294 -7.006 4.243 1.00 87.38 85 ASN A N 1
ATOM 654 C CA . ASN A 1 85 ? 4.730 -8.329 4.048 1.00 87.38 85 ASN A CA 1
ATOM 655 C C . ASN A 1 85 ? 4.904 -9.157 5.333 1.00 87.38 85 ASN A C 1
ATOM 657 O O . ASN A 1 85 ? 6.020 -9.508 5.712 1.00 87.38 85 ASN A O 1
ATOM 661 N N . SER A 1 86 ? 3.795 -9.494 5.995 1.00 83.12 86 SER A N 1
ATOM 662 C CA . SER A 1 86 ? 3.792 -10.231 7.266 1.00 83.12 86 SER A CA 1
ATOM 663 C C . SER A 1 86 ? 4.380 -11.642 7.171 1.00 83.12 86 SER A C 1
ATOM 665 O O . SER A 1 86 ? 4.855 -12.163 8.177 1.00 83.12 86 SER A O 1
ATOM 667 N N . THR A 1 87 ? 4.359 -12.253 5.981 1.00 80.75 87 THR A N 1
ATOM 668 C CA . THR A 1 87 ? 4.850 -13.621 5.753 1.00 80.75 87 THR A CA 1
ATOM 669 C C . THR A 1 87 ? 6.342 -13.636 5.445 1.00 80.75 87 THR A C 1
ATOM 671 O O . THR A 1 87 ? 7.073 -14.455 5.994 1.00 80.75 87 THR A O 1
ATOM 674 N N . THR A 1 88 ? 6.812 -12.741 4.571 1.00 82.38 88 THR A N 1
ATOM 675 C CA . THR A 1 88 ? 8.232 -12.697 4.174 1.00 82.38 88 THR A CA 1
ATOM 676 C C . THR A 1 88 ? 9.078 -11.779 5.050 1.00 82.38 88 THR A C 1
ATOM 678 O O . THR A 1 88 ? 10.302 -11.822 4.947 1.00 82.38 88 THR A O 1
ATOM 681 N N . LEU A 1 89 ? 8.443 -10.952 5.892 1.00 84.06 89 LEU A N 1
ATOM 682 C CA . LEU A 1 89 ? 9.073 -9.886 6.680 1.00 84.06 89 LEU A CA 1
ATOM 683 C C . LEU A 1 89 ? 9.902 -8.924 5.813 1.00 84.06 89 LEU A C 1
ATOM 685 O O . LEU A 1 89 ? 10.915 -8.387 6.250 1.00 84.06 89 LEU A O 1
ATOM 689 N N . GLN A 1 90 ? 9.472 -8.719 4.565 1.00 85.38 90 GLN A N 1
ATOM 690 C CA . GLN A 1 90 ? 10.108 -7.808 3.617 1.00 85.38 90 GLN A CA 1
ATOM 691 C C . GLN A 1 90 ? 9.238 -6.575 3.401 1.00 85.38 90 GLN A C 1
ATOM 693 O O . GLN A 1 90 ? 8.019 -6.683 3.252 1.00 85.38 90 GLN A O 1
ATOM 698 N N . TRP A 1 91 ? 9.884 -5.414 3.334 1.00 89.31 91 TRP A N 1
ATOM 699 C CA . TRP A 1 91 ? 9.256 -4.172 2.908 1.00 89.31 91 TRP A CA 1
ATOM 700 C C . TRP A 1 91 ? 9.090 -4.163 1.391 1.00 89.31 91 TRP A C 1
ATOM 702 O O . TRP A 1 91 ? 10.041 -4.392 0.643 1.00 89.31 91 TRP A O 1
ATOM 712 N N . VAL A 1 92 ? 7.860 -3.927 0.948 1.00 92.00 92 VAL A N 1
ATOM 713 C CA . VAL A 1 92 ? 7.454 -3.943 -0.455 1.00 92.00 92 VAL A CA 1
ATOM 714 C C . VAL A 1 92 ? 7.012 -2.534 -0.842 1.00 92.00 92 VAL A C 1
ATOM 716 O O . VAL A 1 92 ? 6.069 -2.024 -0.238 1.00 92.00 92 VAL A O 1
ATOM 719 N N . PRO A 1 93 ? 7.648 -1.881 -1.828 1.00 92.88 93 PRO A N 1
ATOM 720 C CA . PRO A 1 93 ? 7.203 -0.574 -2.290 1.00 92.88 93 PRO A CA 1
ATOM 721 C C . PRO A 1 93 ? 5.831 -0.697 -2.950 1.00 92.88 93 PRO A C 1
ATOM 723 O O . PRO A 1 93 ? 5.561 -1.666 -3.651 1.00 92.88 93 PRO A O 1
ATOM 726 N N . LEU A 1 94 ? 4.948 0.270 -2.737 1.00 93.94 94 LEU A N 1
ATOM 727 C CA . LEU A 1 94 ? 3.614 0.244 -3.329 1.00 93.94 94 LEU A CA 1
ATOM 728 C C . LEU A 1 94 ? 3.599 1.034 -4.639 1.00 93.94 94 LEU A C 1
ATOM 730 O O . LEU A 1 94 ? 3.961 2.208 -4.669 1.00 93.94 94 LEU A O 1
ATOM 734 N N . CYS A 1 95 ? 3.159 0.399 -5.724 1.00 92.62 95 CYS A N 1
ATOM 735 C CA . CYS A 1 95 ? 2.704 1.098 -6.920 1.00 92.62 95 CYS A CA 1
ATOM 736 C C . CYS A 1 95 ? 1.201 0.885 -7.056 1.00 92.62 95 CYS A C 1
ATOM 738 O O . CYS A 1 95 ? 0.704 -0.243 -7.068 1.00 92.62 95 CYS A O 1
ATOM 740 N N . ASP A 1 96 ? 0.478 1.986 -7.148 1.00 93.06 96 ASP A N 1
ATOM 741 C CA . ASP A 1 96 ? -0.925 1.985 -7.508 1.00 93.06 96 ASP A CA 1
ATOM 742 C C . ASP A 1 96 ? -1.269 3.356 -8.087 1.00 93.06 96 ASP A C 1
ATOM 744 O O . ASP A 1 96 ? -1.354 4.340 -7.360 1.00 93.06 96 ASP A O 1
ATOM 748 N N . SER A 1 97 ? -1.501 3.416 -9.399 1.00 89.94 97 SER A N 1
ATOM 749 C CA . SER A 1 97 ? -1.869 4.648 -10.107 1.00 89.94 97 SER A CA 1
ATOM 750 C C . SER A 1 97 ? -3.203 5.249 -9.653 1.00 89.94 97 SER A C 1
ATOM 752 O O . SER A 1 97 ? -3.486 6.396 -9.972 1.00 89.94 97 SER A O 1
ATOM 754 N N . ARG A 1 98 ? -4.057 4.469 -8.979 1.00 91.56 98 ARG A N 1
ATOM 755 C CA . ARG A 1 98 ? -5.365 4.904 -8.462 1.00 91.56 98 ARG A CA 1
ATOM 756 C C . ARG A 1 98 ? -5.385 5.023 -6.939 1.00 91.56 98 ARG A C 1
ATOM 758 O O . ARG A 1 98 ? -6.459 5.104 -6.350 1.00 91.56 98 ARG A O 1
ATOM 765 N N . PHE A 1 99 ? -4.214 5.037 -6.306 1.00 94.88 99 PHE A N 1
ATOM 766 C CA . PHE A 1 99 ? -4.111 5.297 -4.877 1.00 94.88 99 PHE A CA 1
ATOM 767 C C . PHE A 1 99 ? -4.690 6.681 -4.560 1.00 94.88 99 PHE A C 1
ATOM 769 O O . PHE A 1 99 ? -4.257 7.676 -5.137 1.00 94.88 99 PHE A O 1
ATOM 776 N N . SER A 1 100 ? -5.691 6.727 -3.682 1.00 94.50 100 SER A N 1
ATOM 777 C CA . SER A 1 100 ?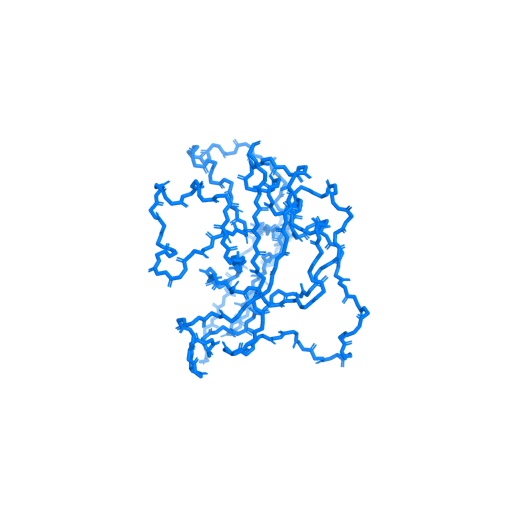 -6.478 7.931 -3.405 1.00 94.50 100 SER A CA 1
ATOM 778 C C . SER A 1 100 ? -6.049 8.629 -2.112 1.00 94.50 100 SER A C 1
ATOM 780 O O . SER A 1 100 ? -5.375 8.041 -1.264 1.00 94.50 100 SER A O 1
ATOM 782 N N . GLU A 1 101 ? -6.504 9.866 -1.913 1.00 95.38 101 GLU A N 1
ATOM 783 C CA . GLU A 1 101 ? -6.334 10.583 -0.641 1.00 95.38 101 GLU A CA 1
ATOM 784 C C . GLU A 1 101 ? -7.017 9.864 0.531 1.00 95.38 101 GLU A C 1
ATOM 786 O O . GLU A 1 101 ? -6.485 9.867 1.637 1.00 95.38 101 GLU A O 1
ATOM 791 N N . HIS A 1 102 ? -8.130 9.156 0.298 1.00 95.88 102 HIS A N 1
ATOM 792 C CA . HIS A 1 102 ? -8.751 8.304 1.320 1.00 95.88 102 HIS A CA 1
ATOM 793 C C . HIS A 1 102 ? -7.805 7.187 1.775 1.00 95.88 102 HIS A C 1
ATOM 795 O O . HIS A 1 102 ? -7.701 6.914 2.970 1.00 95.88 102 HIS A O 1
ATOM 801 N N . ASN A 1 103 ? -7.055 6.584 0.847 1.00 96.44 103 ASN A N 1
ATOM 802 C CA . ASN A 1 103 ? -6.039 5.596 1.204 1.00 96.44 103 ASN A CA 1
ATOM 803 C C . ASN A 1 103 ? -4.900 6.242 2.014 1.00 96.44 103 ASN A C 1
ATOM 805 O O . ASN A 1 103 ? -4.432 5.660 2.993 1.00 96.44 103 ASN A O 1
ATOM 809 N N . ALA A 1 104 ? -4.462 7.451 1.645 1.00 96.06 104 ALA A N 1
ATOM 810 C CA . ALA A 1 104 ? -3.433 8.171 2.399 1.00 96.06 104 ALA A CA 1
ATOM 811 C C . ALA A 1 104 ? -3.885 8.570 3.803 1.00 96.06 104 ALA A C 1
ATOM 813 O O . ALA A 1 104 ? -3.100 8.433 4.740 1.00 96.06 104 ALA A O 1
ATOM 814 N N . ARG A 1 105 ? -5.145 8.981 3.977 1.00 95.69 105 ARG A N 1
ATOM 815 C CA . ARG A 1 105 ? -5.744 9.242 5.291 1.00 95.69 105 ARG A CA 1
ATOM 816 C C . ARG A 1 105 ? -5.588 8.034 6.210 1.00 95.69 105 ARG A C 1
ATOM 818 O O . ARG A 1 105 ? -5.115 8.180 7.336 1.00 95.69 105 ARG A O 1
ATOM 825 N N . VAL A 1 106 ? -5.902 6.840 5.708 1.00 95.56 106 VAL A N 1
ATOM 826 C CA . VAL A 1 106 ? -5.739 5.582 6.454 1.00 95.56 106 VAL A CA 1
ATOM 827 C C . VAL A 1 106 ? -4.269 5.295 6.763 1.00 95.56 106 VAL A C 1
ATOM 829 O O . VAL A 1 106 ? -3.954 4.940 7.894 1.00 95.56 106 VAL A O 1
ATOM 832 N N . VAL A 1 107 ? -3.350 5.496 5.812 1.00 94.44 107 VAL A N 1
ATOM 833 C CA . VAL A 1 107 ? -1.900 5.332 6.049 1.00 94.44 107 VAL A CA 1
ATOM 834 C C . VAL A 1 107 ? -1.402 6.273 7.149 1.00 94.44 107 VAL A C 1
ATOM 836 O O . VAL A 1 107 ? -0.726 5.830 8.078 1.00 94.44 107 VAL A O 1
ATOM 839 N N . CYS A 1 108 ? -1.753 7.556 7.072 1.00 93.00 108 CYS A N 1
ATOM 840 C CA . CYS A 1 108 ? -1.356 8.561 8.055 1.00 93.00 108 CYS A CA 1
ATOM 841 C C . CYS A 1 108 ? -1.930 8.246 9.437 1.00 93.00 108 CYS A C 1
ATOM 843 O O . CYS A 1 108 ? -1.188 8.252 10.421 1.00 93.00 108 CYS A O 1
ATOM 845 N N . ARG A 1 109 ? -3.213 7.868 9.502 1.00 92.06 109 ARG A N 1
ATOM 846 C CA . ARG A 1 109 ? -3.863 7.422 10.739 1.00 92.06 109 ARG A CA 1
ATOM 847 C C . ARG A 1 109 ? -3.177 6.187 11.321 1.00 92.06 109 ARG A C 1
ATOM 849 O O . ARG A 1 109 ? -2.890 6.161 12.514 1.00 92.06 109 ARG A O 1
ATOM 856 N N . GLN A 1 110 ? -2.865 5.195 10.488 1.00 91.31 110 GLN A N 1
ATOM 857 C CA . GLN A 1 110 ? -2.193 3.965 10.906 1.00 91.31 110 GLN A CA 1
ATOM 858 C C . GLN A 1 110 ? -0.802 4.240 11.500 1.00 91.31 110 GLN A C 1
ATOM 860 O O . GLN A 1 110 ? -0.368 3.537 12.410 1.00 91.31 110 GLN A O 1
ATOM 865 N N . MET A 1 111 ? -0.107 5.264 11.004 1.00 88.56 111 MET A N 1
ATOM 866 C CA . MET A 1 111 ? 1.184 5.708 11.536 1.00 88.56 111 MET A CA 1
ATOM 867 C C . MET A 1 111 ? 1.063 6.633 12.760 1.00 88.56 111 MET A C 1
ATOM 869 O O . MET A 1 111 ? 2.087 7.084 13.266 1.00 88.56 111 MET A O 1
ATOM 873 N N . GLY A 1 112 ? -0.152 6.923 13.238 1.00 88.12 112 GLY A N 1
ATOM 874 C CA . GLY A 1 112 ? -0.390 7.828 14.365 1.00 88.12 112 GLY A CA 1
ATOM 875 C C . GLY A 1 112 ? -0.190 9.310 14.031 1.00 88.12 112 GLY A C 1
ATOM 876 O O . GLY A 1 112 ? 0.083 10.100 14.930 1.00 88.12 112 GLY A O 1
ATOM 877 N N . ARG A 1 113 ? -0.290 9.691 12.751 1.00 87.31 113 ARG A N 1
ATOM 878 C CA . ARG A 1 113 ? -0.155 11.078 12.276 1.00 87.31 113 ARG A CA 1
ATOM 879 C C . ARG A 1 113 ? -1.506 11.728 11.996 1.00 87.31 113 ARG A C 1
ATOM 881 O O . ARG A 1 113 ? -2.524 11.046 11.854 1.00 87.31 113 ARG A O 1
ATOM 888 N N . GLU A 1 114 ? -1.495 13.052 11.842 1.00 88.69 114 GLU A N 1
ATOM 889 C CA . GLU A 1 114 ? -2.661 13.790 11.364 1.00 88.69 114 GLU A CA 1
ATOM 890 C C . GLU A 1 114 ? -3.069 13.293 9.966 1.00 88.69 114 GLU A C 1
ATOM 892 O O . GLU A 1 114 ? -2.255 13.176 9.045 1.00 88.69 114 GLU A O 1
ATOM 897 N N . SER A 1 115 ? -4.352 12.960 9.822 1.00 89.38 115 SER A N 1
ATOM 898 C CA . SER A 1 115 ? -4.904 12.311 8.628 1.00 89.38 115 SER A CA 1
ATOM 899 C C . SER A 1 115 ? -5.853 13.208 7.821 1.00 89.38 115 SER A C 1
ATOM 901 O O . SER A 1 115 ? -6.246 12.843 6.715 1.00 89.38 115 SER A O 1
ATOM 903 N N . LEU A 1 116 ? -6.204 14.392 8.339 1.00 86.56 116 LEU A N 1
ATOM 904 C CA . LEU A 1 116 ? -7.108 15.334 7.669 1.00 86.56 116 LEU A CA 1
ATOM 905 C C . LEU A 1 116 ? -6.450 15.980 6.444 1.00 86.56 116 LEU A C 1
ATOM 907 O O . LEU A 1 116 ? -7.068 16.027 5.383 1.00 86.56 116 LEU A O 1
ATOM 911 N N . ASN A 1 117 ? -5.183 16.384 6.568 1.00 88.38 117 ASN A N 1
ATOM 912 C CA . ASN A 1 117 ? -4.405 17.025 5.503 1.00 88.38 117 ASN A CA 1
ATOM 913 C C . ASN A 1 117 ? -3.459 16.033 4.799 1.00 88.38 117 ASN A C 1
ATOM 915 O O . ASN A 1 117 ? -2.273 16.305 4.610 1.00 88.38 117 ASN A O 1
ATOM 919 N N . SER A 1 118 ? -3.964 14.843 4.457 1.00 93.56 118 SER A N 1
ATOM 920 C CA . SER A 1 118 ? -3.185 13.824 3.747 1.00 93.56 118 SER A CA 1
ATOM 921 C C . SER A 1 118 ? -3.159 14.079 2.240 1.00 93.56 118 SER A C 1
ATOM 923 O O . SER A 1 118 ? -4.210 14.258 1.631 1.00 93.56 118 SER A O 1
ATOM 925 N N . TRP A 1 119 ? -1.981 13.997 1.6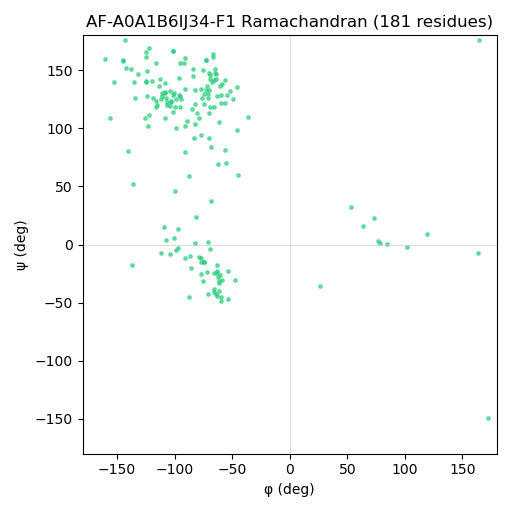28 1.00 94.25 119 TRP A N 1
ATOM 926 C CA . TRP A 1 119 ? -1.774 14.179 0.194 1.00 94.25 119 TRP A CA 1
ATOM 927 C C . TRP A 1 119 ? -1.083 12.969 -0.440 1.00 94.25 119 TRP A C 1
ATOM 929 O O . TRP A 1 119 ? -0.272 12.289 0.200 1.00 94.25 119 TRP A O 1
ATOM 939 N N . VAL A 1 120 ? -1.394 12.715 -1.712 1.00 95.88 120 VAL A N 1
ATOM 940 C CA . VAL A 1 120 ? -0.840 11.615 -2.510 1.00 95.88 120 VAL A CA 1
ATOM 941 C C . VAL A 1 120 ? -0.210 12.143 -3.782 1.00 95.88 120 VAL A C 1
ATOM 943 O O . VAL A 1 120 ? -0.761 13.005 -4.461 1.00 95.88 120 VAL A O 1
ATOM 946 N N . SER A 1 121 ? 0.915 11.541 -4.140 1.00 95.25 121 SER A N 1
ATOM 947 C CA . SER A 1 121 ? 1.525 11.674 -5.452 1.00 95.25 121 SER A CA 1
ATOM 948 C C . SER A 1 121 ? 2.143 10.367 -5.899 1.00 95.25 121 SER A C 1
ATOM 950 O O . SER A 1 121 ? 2.164 9.373 -5.168 1.00 95.25 121 SER A O 1
ATOM 952 N N . HIS A 1 122 ? 2.657 10.371 -7.118 1.00 95.69 122 HIS A N 1
ATOM 953 C CA . HIS A 1 122 ? 3.276 9.222 -7.735 1.00 95.69 122 HIS A CA 1
ATOM 954 C C . HIS A 1 122 ? 4.570 9.638 -8.409 1.00 95.69 122 HIS A C 1
ATOM 956 O O . HIS A 1 122 ? 4.652 10.697 -9.029 1.00 95.69 122 HIS A O 1
ATOM 962 N N . GLY A 1 123 ? 5.590 8.797 -8.288 1.00 92.62 123 GLY A N 1
ATOM 963 C CA . GLY A 1 123 ? 6.871 9.082 -8.913 1.00 92.62 123 GLY A CA 1
ATOM 964 C C . GLY A 1 123 ? 7.748 7.850 -9.075 1.00 92.62 123 GLY A C 1
ATOM 965 O O . GLY A 1 123 ? 7.548 6.840 -8.391 1.00 92.62 123 GLY A O 1
ATOM 966 N N . PRO A 1 124 ? 8.733 7.908 -9.984 1.00 91.81 124 PRO A N 1
ATOM 967 C CA . PRO A 1 124 ? 9.747 6.876 -10.076 1.00 91.81 124 PRO A CA 1
ATOM 968 C C . PRO A 1 124 ? 10.659 6.921 -8.845 1.00 91.81 124 PRO A C 1
ATOM 970 O O . PRO A 1 124 ? 10.985 7.984 -8.314 1.00 91.81 124 PRO A O 1
ATOM 973 N N . ARG A 1 125 ? 11.116 5.745 -8.427 1.00 89.19 125 ARG A N 1
ATOM 974 C CA . ARG A 1 125 ? 12.165 5.579 -7.417 1.00 89.19 125 ARG A CA 1
ATOM 975 C C . ARG A 1 125 ? 13.511 5.564 -8.131 1.00 89.19 125 ARG A C 1
ATOM 977 O O . ARG A 1 125 ? 13.830 4.590 -8.810 1.00 89.19 125 ARG A O 1
ATOM 984 N N . VAL A 1 126 ? 14.277 6.646 -8.021 1.00 87.50 126 VAL A N 1
ATOM 985 C CA . VAL A 1 126 ? 15.569 6.805 -8.722 1.00 87.50 126 VAL A CA 1
ATOM 986 C C . VAL A 1 126 ? 16.609 5.768 -8.291 1.00 87.50 126 VAL A C 1
ATOM 988 O O . VAL A 1 126 ? 17.531 5.462 -9.041 1.00 87.50 126 VAL A O 1
ATOM 991 N N . GLU A 1 127 ? 16.442 5.207 -7.095 1.00 86.31 127 GLU A N 1
ATOM 992 C CA . GLU A 1 127 ? 17.260 4.134 -6.537 1.00 86.31 127 GLU A CA 1
ATOM 993 C C . GLU A 1 127 ? 16.945 2.743 -7.122 1.00 86.31 127 GLU A C 1
ATOM 995 O O . GLU A 1 127 ? 17.681 1.784 -6.875 1.00 86.31 127 GLU A O 1
ATOM 1000 N N . PHE A 1 128 ? 15.849 2.593 -7.875 1.00 89.12 128 PHE A N 1
ATOM 1001 C CA . PHE A 1 128 ? 15.468 1.313 -8.464 1.00 89.12 128 PHE A CA 1
ATOM 1002 C C . PHE A 1 128 ? 16.048 1.131 -9.868 1.00 89.12 128 PHE A C 1
ATOM 1004 O O . PHE A 1 128 ? 15.966 1.983 -10.750 1.00 89.12 128 PHE A O 1
ATOM 1011 N N . HIS A 1 129 ? 16.598 -0.058 -10.082 1.00 88.12 129 HIS A N 1
ATOM 1012 C CA . HIS A 1 129 ? 17.157 -0.545 -11.334 1.00 88.12 129 HIS A CA 1
ATOM 1013 C C . HIS A 1 129 ? 16.427 -1.836 -11.743 1.00 88.12 129 HIS A C 1
ATOM 1015 O O . HIS A 1 129 ? 15.708 -2.408 -10.917 1.00 88.12 129 HIS A O 1
ATOM 1021 N N . PRO A 1 130 ? 16.613 -2.351 -12.976 1.00 89.44 130 PRO A N 1
ATOM 1022 C CA . PRO A 1 130 ? 15.883 -3.519 -13.483 1.00 89.44 130 PRO A CA 1
ATOM 1023 C C . PRO A 1 130 ? 15.807 -4.731 -12.545 1.00 89.44 130 PRO A C 1
ATOM 1025 O O . PRO A 1 130 ? 14.797 -5.432 -12.526 1.00 89.44 130 PRO A O 1
ATOM 1028 N N . ASN A 1 131 ? 16.828 -4.930 -11.710 1.00 88.25 131 ASN A N 1
ATOM 1029 C CA . ASN A 1 131 ? 16.913 -6.067 -10.798 1.00 88.25 131 ASN A CA 1
ATOM 1030 C C . ASN A 1 131 ? 16.494 -5.765 -9.347 1.00 88.25 131 ASN A C 1
ATOM 1032 O O . ASN A 1 131 ? 16.407 -6.703 -8.552 1.00 88.25 131 ASN A O 1
ATOM 1036 N N . SER A 1 132 ? 16.187 -4.512 -8.989 1.00 86.81 132 SER A N 1
ATOM 1037 C CA . SER A 1 132 ? 15.948 -4.096 -7.593 1.00 86.81 132 SER A CA 1
ATOM 1038 C C . SER A 1 132 ? 14.745 -4.780 -6.934 1.00 86.81 132 SER A C 1
ATOM 1040 O O . SER A 1 132 ? 14.740 -4.974 -5.723 1.00 86.81 132 SER A O 1
ATOM 1042 N N . LEU A 1 133 ? 13.737 -5.181 -7.715 1.00 89.19 133 LEU A N 1
ATOM 1043 C CA . LEU A 1 133 ? 12.477 -5.747 -7.205 1.00 89.19 133 LEU A CA 1
ATOM 1044 C C . LEU A 1 133 ? 12.340 -7.259 -7.439 1.00 89.19 133 LEU A C 1
ATOM 1046 O O . LEU A 1 133 ? 11.313 -7.850 -7.115 1.00 89.19 133 LEU A O 1
ATOM 1050 N N . THR A 1 134 ? 13.373 -7.909 -7.981 1.00 86.62 134 THR A N 1
ATOM 1051 C CA . THR A 1 134 ? 13.337 -9.338 -8.358 1.00 86.62 134 THR A CA 1
ATOM 1052 C C . THR A 1 134 ? 13.188 -10.285 -7.165 1.00 86.62 134 THR A C 1
ATOM 1054 O O . THR A 1 134 ? 12.663 -11.387 -7.313 1.00 86.62 134 THR A O 1
ATOM 1057 N N . ARG A 1 135 ? 13.604 -9.850 -5.969 1.00 86.38 135 ARG A N 1
ATOM 1058 C CA . ARG A 1 135 ? 13.488 -10.613 -4.715 1.00 86.38 135 ARG A CA 1
ATOM 1059 C C . ARG A 1 135 ? 12.081 -10.563 -4.101 1.00 86.38 135 ARG A C 1
ATOM 1061 O O . ARG A 1 135 ? 11.799 -11.310 -3.170 1.00 86.38 135 ARG A O 1
ATOM 1068 N N . ILE A 1 136 ? 11.193 -9.704 -4.607 1.00 88.00 136 ILE A N 1
ATOM 1069 C CA . ILE A 1 136 ? 9.837 -9.536 -4.078 1.00 88.00 136 ILE A CA 1
ATOM 1070 C C . ILE A 1 136 ? 8.883 -10.484 -4.813 1.00 88.00 136 ILE A C 1
ATOM 1072 O O . ILE A 1 136 ? 8.433 -10.218 -5.929 1.00 88.00 136 ILE A O 1
ATOM 1076 N N . TRP A 1 137 ? 8.540 -11.599 -4.165 1.00 82.69 137 TRP A N 1
ATOM 1077 C CA . TRP A 1 137 ? 7.654 -12.619 -4.746 1.00 82.69 137 TRP A CA 1
ATOM 1078 C C . TRP A 1 137 ? 6.157 -12.350 -4.553 1.00 82.69 137 TRP A C 1
ATOM 1080 O O . TRP A 1 137 ? 5.335 -12.906 -5.286 1.00 82.69 137 TRP A O 1
ATOM 1090 N N . SER A 1 138 ? 5.796 -11.518 -3.575 1.00 85.50 138 SER A N 1
ATOM 1091 C CA . SER A 1 138 ? 4.409 -11.256 -3.187 1.00 85.50 138 SER A CA 1
ATOM 1092 C C . SER A 1 138 ? 4.181 -9.766 -2.999 1.00 85.50 138 SER A C 1
ATOM 1094 O O . SER A 1 138 ? 4.865 -9.131 -2.198 1.00 85.50 138 SER A O 1
ATOM 1096 N N . TRP A 1 139 ? 3.179 -9.248 -3.701 1.00 88.44 139 TRP A N 1
ATOM 1097 C CA . TRP A 1 139 ? 2.773 -7.849 -3.673 1.00 88.44 139 TRP A CA 1
ATOM 1098 C C . TRP A 1 139 ? 1.395 -7.736 -3.021 1.00 88.44 139 TRP A C 1
ATOM 1100 O O . TRP A 1 139 ? 0.575 -8.636 -3.219 1.00 88.44 139 TRP A O 1
ATOM 1110 N N . PRO A 1 140 ? 1.139 -6.684 -2.229 1.00 88.62 140 PRO A N 1
ATOM 1111 C CA . PRO A 1 140 ? -0.208 -6.392 -1.756 1.00 88.62 140 PRO A CA 1
ATOM 1112 C C . PRO A 1 140 ? -1.115 -6.049 -2.943 1.00 88.62 140 PRO A C 1
ATOM 1114 O O . PRO A 1 140 ? -0.679 -5.400 -3.896 1.00 88.62 140 PRO A O 1
ATOM 1117 N N . GLU A 1 141 ? -2.369 -6.488 -2.880 1.00 88.00 141 GLU A N 1
ATOM 1118 C CA . GLU A 1 141 ? -3.363 -6.098 -3.876 1.00 88.00 141 GLU A CA 1
ATOM 1119 C C . GLU A 1 141 ? -3.724 -4.609 -3.707 1.00 88.00 141 GLU A C 1
ATOM 1121 O O . GLU A 1 141 ? -3.699 -4.102 -2.580 1.00 88.00 141 GLU A O 1
ATOM 1126 N N . PRO A 1 142 ? -4.050 -3.885 -4.792 1.00 90.44 142 PRO A N 1
ATOM 1127 C CA . PRO A 1 142 ? -4.522 -2.510 -4.693 1.00 90.44 142 PRO A CA 1
ATOM 1128 C C . PRO A 1 142 ? -5.820 -2.435 -3.885 1.00 90.44 142 PRO A C 1
ATOM 1130 O O . PRO A 1 142 ? -6.735 -3.230 -4.099 1.00 90.44 142 PRO A O 1
ATOM 1133 N N . VAL A 1 143 ? -5.919 -1.455 -2.990 1.00 92.56 143 VAL A N 1
ATOM 1134 C CA . VAL A 1 143 ? -7.082 -1.264 -2.112 1.00 92.56 143 VAL A CA 1
ATOM 1135 C C . VAL A 1 143 ? -7.793 0.054 -2.397 1.00 92.56 143 VAL A C 1
ATOM 1137 O O . VAL A 1 143 ? -7.196 1.007 -2.909 1.00 92.56 143 VAL A O 1
ATOM 1140 N N . GLN A 1 144 ? -9.073 0.099 -2.050 1.00 93.38 144 GLN A N 1
ATOM 1141 C CA . GLN A 1 144 ? -9.903 1.294 -2.072 1.00 93.38 144 GLN A CA 1
ATOM 1142 C C . GLN A 1 144 ? -10.483 1.504 -0.673 1.00 93.38 144 GLN A C 1
ATOM 1144 O O . GLN A 1 144 ? -11.423 0.825 -0.274 1.00 93.38 144 GLN A O 1
ATOM 1149 N N . CYS A 1 145 ? -9.904 2.436 0.072 1.00 94.88 145 CYS A N 1
ATOM 1150 C CA . CYS A 1 145 ? -10.369 2.806 1.400 1.00 94.88 145 CYS A CA 1
ATOM 1151 C C . CYS A 1 145 ? -11.514 3.827 1.321 1.00 94.88 145 CYS A C 1
ATOM 1153 O O . CYS A 1 145 ? -11.561 4.664 0.412 1.00 94.88 145 CYS A O 1
ATOM 1155 N N . THR A 1 146 ? -12.388 3.802 2.321 1.00 94.44 146 THR A N 1
ATOM 1156 C CA . THR A 1 146 ? -13.372 4.858 2.612 1.00 94.44 146 THR A CA 1
ATOM 1157 C C . THR A 1 146 ? -12.721 6.060 3.299 1.00 94.44 146 THR A C 1
ATOM 1159 O O . THR A 1 146 ? -13.182 7.195 3.159 1.00 94.44 146 THR A O 1
ATOM 1162 N N . GLY A 1 147 ? -11.602 5.838 3.992 1.00 93.00 147 GLY A N 1
ATOM 1163 C CA . GLY A 1 147 ? -10.886 6.854 4.754 1.00 93.00 147 GLY A CA 1
ATOM 1164 C C . GLY A 1 147 ? -11.147 6.784 6.25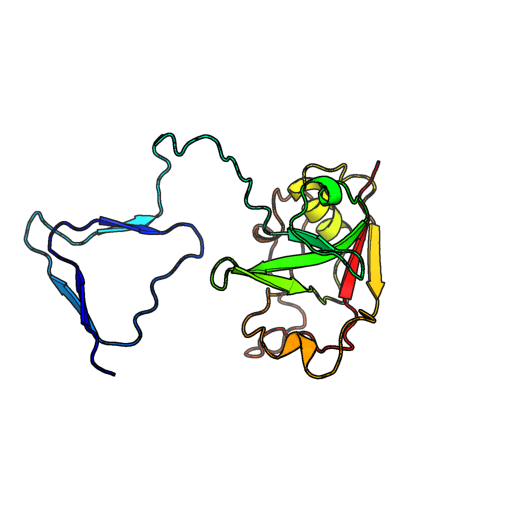6 1.00 93.00 147 GLY A C 1
ATOM 1165 O O . GLY A 1 147 ? -10.532 7.554 6.988 1.00 93.00 147 GLY A O 1
ATOM 1166 N N . GLU A 1 148 ? -11.999 5.876 6.735 1.00 92.31 148 GLU A N 1
ATOM 1167 C CA . GLU A 1 148 ? -12.330 5.682 8.160 1.00 92.31 148 GLU A CA 1
ATOM 1168 C C . GLU A 1 148 ? -11.647 4.452 8.772 1.00 92.31 148 GLU A C 1
ATOM 1170 O O . GLU A 1 148 ? -11.642 4.263 9.987 1.00 92.31 148 GLU A O 1
ATOM 1175 N N . GLU A 1 149 ? -10.997 3.640 7.944 1.00 94.62 149 GLU A N 1
ATOM 1176 C CA . GLU A 1 149 ? -10.306 2.437 8.377 1.00 94.62 149 GLU A CA 1
ATOM 1177 C C . GLU A 1 149 ? -9.132 2.763 9.313 1.00 94.62 149 GLU A C 1
ATOM 1179 O O . GLU A 1 149 ? -8.451 3.789 9.185 1.00 94.62 149 GLU A O 1
ATOM 1184 N N . ALA A 1 150 ? -8.874 1.868 10.268 1.00 90.69 150 ALA A N 1
ATOM 1185 C CA . ALA A 1 150 ? -7.745 2.005 11.183 1.00 90.69 150 ALA A CA 1
ATOM 1186 C C . ALA A 1 150 ? -6.416 1.651 10.501 1.00 90.69 150 ALA A C 1
ATOM 1188 O O . ALA A 1 150 ? -5.366 2.187 10.865 1.00 90.69 150 ALA A O 1
ATOM 1189 N N . ARG A 1 151 ? -6.447 0.720 9.539 1.00 91.38 151 ARG A N 1
ATOM 1190 C CA . ARG A 1 151 ? -5.260 0.193 8.862 1.00 91.38 151 ARG A CA 1
ATOM 1191 C C . ARG A 1 151 ? -5.540 -0.037 7.383 1.00 91.38 151 ARG A C 1
ATOM 1193 O O . ARG A 1 151 ? -6.653 -0.373 6.996 1.00 91.38 151 ARG A O 1
ATOM 1200 N N . LEU A 1 152 ? -4.495 0.057 6.560 1.00 91.81 152 LEU A N 1
ATOM 1201 C CA . LEU A 1 152 ? -4.594 -0.113 5.103 1.00 91.81 152 LEU A CA 1
ATOM 1202 C C . LEU A 1 152 ? -5.106 -1.508 4.693 1.00 91.81 152 LEU A C 1
ATOM 1204 O O . LEU A 1 152 ? -5.683 -1.688 3.629 1.00 91.81 152 LEU A O 1
ATOM 1208 N N . GLU A 1 153 ? -4.881 -2.499 5.549 1.00 90.06 153 GLU A N 1
ATOM 1209 C CA . GLU A 1 153 ? -5.329 -3.884 5.379 1.00 90.06 153 GLU A CA 1
ATOM 1210 C C . GLU A 1 153 ? -6.811 -4.122 5.669 1.00 90.06 153 GLU A C 1
ATOM 1212 O O . GLU A 1 153 ? -7.317 -5.181 5.302 1.00 90.06 153 GLU A O 1
ATOM 1217 N N . ASP A 1 154 ? -7.475 -3.168 6.322 1.00 91.25 154 ASP A N 1
ATOM 1218 C CA . ASP A 1 154 ? -8.910 -3.230 6.599 1.00 91.25 154 ASP A CA 1
ATOM 1219 C C . ASP A 1 154 ? -9.726 -2.666 5.421 1.00 91.25 154 ASP A C 1
ATOM 1221 O O . ASP A 1 154 ? -10.945 -2.808 5.385 1.00 91.25 154 ASP A O 1
ATOM 1225 N N . CYS A 1 155 ? -9.058 -2.042 4.444 1.00 92.50 155 CYS A N 1
ATOM 1226 C CA . CYS A 1 155 ? -9.688 -1.508 3.247 1.00 92.50 155 CYS A CA 1
ATOM 1227 C C . CYS A 1 155 ? -10.067 -2.612 2.256 1.00 92.50 155 CYS A C 1
ATOM 1229 O O . CYS A 1 155 ? -9.390 -3.637 2.127 1.00 92.50 155 CYS A O 1
ATOM 1231 N N . GLU A 1 156 ? -11.120 -2.364 1.483 1.00 90.94 156 GLU A N 1
ATOM 1232 C CA . GLU A 1 156 ? -11.578 -3.305 0.469 1.00 90.94 156 GLU A CA 1
ATOM 1233 C C . GLU A 1 156 ? -10.584 -3.413 -0.693 1.00 90.94 156 GLU A C 1
ATOM 1235 O O . GLU A 1 156 ? -9.989 -2.431 -1.147 1.00 90.94 156 GLU A O 1
ATOM 1240 N N . ILE A 1 157 ? -10.419 -4.630 -1.214 1.00 88.31 157 ILE A N 1
ATOM 1241 C CA . ILE A 1 157 ? -9.590 -4.872 -2.396 1.00 88.31 157 ILE A CA 1
ATOM 1242 C C . ILE A 1 157 ? -10.288 -4.280 -3.619 1.00 88.31 157 ILE A C 1
ATOM 1244 O O . ILE A 1 157 ? -11.471 -4.519 -3.875 1.00 88.31 157 ILE A O 1
ATOM 1248 N N . ARG A 1 158 ? -9.532 -3.541 -4.428 1.00 86.56 158 ARG A N 1
ATOM 1249 C CA . ARG A 1 158 ? -10.055 -2.861 -5.605 1.00 86.56 158 ARG A CA 1
ATOM 1250 C C . ARG A 1 158 ? -10.134 -3.810 -6.806 1.00 86.56 158 ARG A C 1
ATOM 1252 O O . ARG A 1 158 ? -9.207 -3.915 -7.606 1.00 86.56 158 ARG A O 1
ATOM 1259 N N . LEU A 1 159 ? -11.289 -4.458 -6.964 1.00 74.69 159 LEU A N 1
ATOM 1260 C CA . LEU A 1 159 ? -11.546 -5.460 -8.014 1.00 74.69 159 LEU A CA 1
ATOM 1261 C C . LEU A 1 159 ? -11.678 -4.869 -9.432 1.00 74.69 159 LEU A C 1
ATOM 1263 O O . LEU A 1 159 ? -11.464 -5.561 -10.428 1.00 74.69 159 LEU A O 1
ATOM 1267 N N . ASN A 1 160 ? -12.024 -3.585 -9.559 1.00 65.94 160 ASN A N 1
ATOM 1268 C CA . ASN A 1 160 ? -12.212 -2.929 -10.852 1.00 65.94 160 ASN A CA 1
ATOM 1269 C C . ASN A 1 160 ? -10.857 -2.589 -11.503 1.00 65.94 160 ASN A C 1
ATOM 1271 O O . ASN A 1 160 ? -10.269 -1.531 -11.278 1.00 65.94 160 ASN A O 1
ATOM 1275 N N . GLY A 1 161 ? -10.362 -3.480 -12.362 1.00 56.81 161 GLY A N 1
ATOM 1276 C CA . GLY A 1 161 ? -9.195 -3.249 -13.226 1.00 56.81 161 GLY A CA 1
ATOM 1277 C C . GLY A 1 161 ? -8.018 -4.198 -13.015 1.00 56.81 161 GLY A C 1
ATOM 1278 O O . GLY A 1 161 ? -6.963 -3.977 -13.607 1.00 56.81 161 GLY A O 1
ATOM 1279 N N . GLN A 1 162 ? -8.190 -5.258 -12.224 1.00 60.56 162 GLN A N 1
ATOM 1280 C CA . GLN A 1 162 ? -7.287 -6.404 -12.260 1.00 60.56 162 GLN A CA 1
ATOM 1281 C C . GLN A 1 162 ? -7.868 -7.478 -13.173 1.00 60.56 162 GLN A C 1
ATOM 1283 O O . GLN A 1 162 ? -9.026 -7.869 -13.043 1.00 60.56 162 GLN A O 1
ATOM 1288 N N . LEU A 1 163 ? -7.064 -7.938 -14.131 1.00 60.19 163 LEU A N 1
ATOM 1289 C CA . LEU A 1 163 ? -7.436 -9.075 -14.965 1.00 60.19 163 LEU A CA 1
ATOM 1290 C C . LEU A 1 163 ? -7.575 -10.305 -14.058 1.00 60.19 163 LEU A C 1
ATOM 1292 O O . LEU A 1 163 ? -6.643 -10.619 -13.314 1.00 60.19 163 LEU A O 1
ATOM 1296 N N . TYR A 1 164 ? -8.706 -11.006 -14.139 1.00 58.88 164 TYR A N 1
ATOM 1297 C CA . TYR A 1 164 ? -8.943 -12.236 -13.381 1.00 58.88 164 TYR A CA 1
ATOM 1298 C C . TYR A 1 164 ? -7.743 -13.192 -13.533 1.00 58.88 164 TYR A C 1
ATOM 1300 O O . TYR A 1 164 ? -7.316 -13.492 -14.648 1.00 58.88 164 TYR A O 1
ATOM 1308 N N . GLY A 1 165 ? -7.153 -13.628 -12.415 1.00 64.31 165 GLY A N 1
ATOM 1309 C CA . GLY A 1 165 ? -6.004 -14.543 -12.405 1.00 64.31 165 GLY A CA 1
ATOM 1310 C C . GLY A 1 165 ? -4.611 -13.910 -12.572 1.00 64.31 165 GLY A C 1
ATOM 1311 O O . GLY A 1 165 ? -3.619 -14.642 -12.521 1.00 64.31 165 GLY A O 1
ATOM 1312 N N . LYS A 1 166 ? -4.483 -12.582 -12.717 1.00 69.75 166 LYS A N 1
ATOM 1313 C CA . LYS A 1 166 ? -3.178 -11.894 -12.658 1.00 69.75 166 LYS A CA 1
ATOM 1314 C C . LYS A 1 166 ? -2.937 -11.282 -11.281 1.00 69.75 166 LYS A C 1
ATOM 1316 O O . LYS A 1 166 ? -3.719 -10.467 -10.815 1.00 69.75 166 LYS A O 1
ATOM 1321 N N . ARG A 1 167 ? -1.803 -11.635 -10.670 1.00 75.81 167 ARG A N 1
ATOM 1322 C CA . ARG A 1 167 ? -1.317 -11.009 -9.430 1.00 75.81 167 ARG A CA 1
ATOM 1323 C C . ARG A 1 167 ? -0.814 -9.597 -9.720 1.00 75.81 167 ARG A C 1
ATOM 1325 O O . ARG A 1 167 ? -0.071 -9.422 -10.693 1.00 75.81 167 ARG A O 1
ATOM 1332 N N . HIS A 1 168 ? -1.156 -8.631 -8.868 1.00 85.50 168 HIS A N 1
ATOM 1333 C CA . HIS A 1 168 ? -0.554 -7.296 -8.916 1.00 85.50 168 HIS A CA 1
ATOM 1334 C C . HIS A 1 168 ? 0.963 -7.384 -8.744 1.00 85.50 168 HIS A C 1
ATOM 1336 O O . HIS A 1 168 ? 1.442 -8.176 -7.934 1.00 85.50 168 HIS A O 1
ATOM 1342 N N . ARG A 1 169 ? 1.730 -6.612 -9.519 1.00 88.88 169 ARG A N 1
ATOM 1343 C CA . ARG A 1 169 ? 3.195 -6.517 -9.405 1.00 88.88 169 ARG A CA 1
ATOM 1344 C C . ARG A 1 169 ? 3.666 -5.162 -9.906 1.00 88.88 169 ARG A C 1
ATOM 1346 O O . ARG A 1 169 ? 3.210 -4.713 -10.955 1.00 88.88 169 ARG A O 1
ATOM 1353 N N . CYS A 1 170 ? 4.637 -4.571 -9.219 1.00 90.56 170 CYS A N 1
ATOM 1354 C CA . CYS A 1 170 ? 5.304 -3.364 -9.695 1.00 90.56 170 CYS A CA 1
ATOM 1355 C C . CYS A 1 170 ? 6.598 -3.707 -10.424 1.00 90.56 170 CYS A C 1
ATOM 1357 O O . CYS A 1 170 ? 7.339 -4.611 -10.035 1.00 90.56 170 CYS A O 1
ATOM 1359 N N . SER A 1 171 ? 6.871 -2.948 -11.479 1.00 91.56 171 SER A N 1
ATOM 1360 C CA . SER A 1 171 ? 8.169 -2.938 -12.152 1.00 91.56 171 SER A CA 1
ATOM 1361 C C . SER A 1 171 ? 9.065 -1.862 -11.541 1.00 91.56 171 SER A C 1
ATOM 1363 O O . SER A 1 171 ? 8.589 -0.934 -10.895 1.00 91.56 171 SER A O 1
ATOM 1365 N N . TRP A 1 172 ? 10.375 -1.967 -11.750 1.00 90.81 172 TRP A N 1
ATOM 1366 C CA . TRP A 1 172 ? 11.365 -1.038 -11.189 1.00 90.81 172 TRP A CA 1
ATOM 1367 C C . TRP A 1 172 ? 11.142 0.425 -11.612 1.00 90.81 172 TRP A C 1
ATOM 1369 O O . TRP A 1 172 ? 11.422 1.332 -10.841 1.00 90.81 172 TRP A O 1
ATOM 1379 N N . ASN A 1 173 ? 10.589 0.643 -12.807 1.00 92.00 173 ASN A N 1
ATOM 1380 C CA . ASN A 1 173 ? 10.247 1.946 -13.382 1.00 92.00 173 ASN A CA 1
ATOM 1381 C C . ASN A 1 173 ? 8.768 2.330 -13.189 1.00 92.00 173 ASN A C 1
ATOM 1383 O O . ASN A 1 173 ? 8.267 3.222 -13.875 1.00 92.00 173 ASN A O 1
ATOM 1387 N N . SER A 1 174 ? 8.038 1.625 -12.321 1.00 93.25 174 SER A N 1
ATOM 1388 C CA . SER A 1 174 ? 6.646 1.966 -12.019 1.00 93.25 174 SER A CA 1
ATOM 1389 C C . SER A 1 174 ? 6.538 3.303 -11.287 1.00 93.25 174 SER A C 1
ATOM 1391 O O . SER A 1 174 ? 7.497 3.806 -10.707 1.00 93.25 174 SER A O 1
ATOM 1393 N N . GLN A 1 175 ? 5.337 3.870 -11.316 1.00 94.31 175 GLN A N 1
ATOM 1394 C CA . GLN A 1 175 ? 4.986 5.052 -10.542 1.00 94.31 175 GLN A CA 1
ATOM 1395 C C . GLN A 1 175 ? 4.632 4.610 -9.115 1.00 94.31 175 GLN A C 1
ATOM 1397 O O . GLN A 1 175 ? 3.579 4.008 -8.884 1.00 94.31 175 GLN A O 1
ATOM 1402 N N . PHE A 1 176 ? 5.550 4.830 -8.177 1.00 94.81 176 PHE A N 1
ATOM 1403 C CA . PHE A 1 176 ? 5.390 4.445 -6.777 1.00 94.81 176 PHE A CA 1
ATOM 1404 C C . PHE A 1 176 ? 4.612 5.500 -6.013 1.00 94.81 176 PHE A C 1
ATOM 1406 O O . PHE A 1 176 ? 4.756 6.693 -6.272 1.00 94.81 176 PHE A O 1
ATOM 1413 N N . VAL A 1 177 ? 3.807 5.043 -5.060 1.00 96.50 177 VAL A N 1
ATOM 1414 C CA . VAL A 1 177 ? 2.959 5.899 -4.234 1.00 96.50 177 VAL A CA 1
ATOM 1415 C C . VAL A 1 177 ? 3.835 6.690 -3.271 1.00 96.50 177 VAL A C 1
ATOM 1417 O O . VAL A 1 177 ? 4.618 6.115 -2.515 1.00 96.50 177 VAL A O 1
ATOM 1420 N N . PHE A 1 178 ? 3.678 8.005 -3.290 1.00 94.75 178 PHE A N 1
ATOM 1421 C CA . PHE A 1 178 ? 4.254 8.950 -2.350 1.00 94.75 178 PHE A CA 1
ATOM 1422 C C . PHE A 1 178 ? 3.125 9.540 -1.511 1.00 94.75 178 PHE A C 1
ATOM 1424 O O . PHE A 1 178 ? 2.128 10.010 -2.054 1.00 94.75 178 PHE A O 1
ATOM 1431 N N . VAL A 1 179 ? 3.269 9.497 -0.192 1.00 95.44 179 VAL A N 1
ATOM 1432 C CA . VAL A 1 179 ? 2.276 10.019 0.749 1.00 95.44 179 VAL A CA 1
ATOM 1433 C C . VAL A 1 179 ? 2.918 11.115 1.573 1.00 95.44 179 VAL A C 1
ATOM 1435 O O . VAL A 1 179 ? 4.068 10.983 1.991 1.00 95.44 179 VAL A O 1
ATOM 1438 N N . ARG A 1 180 ? 2.150 12.171 1.830 1.00 93.88 180 ARG A N 1
ATOM 1439 C CA . ARG A 1 180 ? 2.450 13.201 2.819 1.00 93.88 180 ARG A CA 1
ATOM 1440 C C . ARG A 1 180 ? 1.284 13.311 3.792 1.00 93.88 180 ARG A C 1
ATOM 1442 O O . ARG A 1 180 ? 0.143 13.449 3.372 1.00 93.88 180 ARG A O 1
ATOM 1449 N N . CYS A 1 181 ? 1.577 13.241 5.078 1.00 92.88 181 CYS A N 1
ATOM 1450 C CA . CYS A 1 181 ? 0.628 13.434 6.162 1.00 92.88 181 CYS A CA 1
ATOM 1451 C C . CYS A 1 181 ? 0.599 14.897 6.606 1.00 92.88 181 CYS A C 1
ATOM 1453 O O . CYS A 1 181 ? 1.572 15.631 6.405 1.00 92.88 181 CYS A O 1
ATOM 1455 N N . GLY A 1 182 ? -0.522 15.287 7.207 1.00 83.75 182 GLY A N 1
ATOM 1456 C CA . GLY A 1 182 ? -0.720 16.620 7.766 1.00 83.75 182 GLY A CA 1
ATOM 1457 C C . GLY A 1 182 ? 0.173 16.904 8.975 1.00 83.75 182 GLY A C 1
ATOM 1458 O O . GLY A 1 182 ? 0.757 15.975 9.550 1.00 83.75 182 GLY A O 1
ATOM 1459 N N . GLN A 1 183 ? 0.287 18.192 9.314 1.00 72.25 183 GLN A N 1
ATOM 1460 C CA . GLN A 1 183 ? 0.976 18.708 10.501 1.00 72.25 183 GLN A CA 1
ATOM 1461 C C . GLN A 1 183 ? -0.028 19.130 11.560 1.00 72.25 183 GLN A C 1
ATOM 1463 O O . GLN A 1 183 ? -0.869 19.992 11.230 1.00 72.25 183 GLN A O 1
#

InterPro domains:
  IPR001190 SRCR domain [PF00530] (76-181)
  IPR001190 SRCR domain [PS50287] (59-182)
  IPR001190 SRCR domain [SM00202] (59-182)
  IPR036772 SRCR-like domain superfamily [G3DSA:3.10.250.10] (71-182)
  IPR036772 SRCR-like domain superfamily [SSF56487] (77-181)
  IPR053243 Septate junction maturation regulator [PTHR47653] (1-181)